Protein AF-A0A6P4FLA0-F1 (afdb_monomer_lite)

Foldseek 3Di:
DPPDDDDDDVVVVCVVPNDVVSVVVVVVLLDCPPHDDDPDPVRVQVSVVSNVVVVCVVQLALVNVLVVLLVVVVVCVVVVNQEEEEEDCLDFGAHPVGDTDDSVSSVVSNVVSFVVSCVVPVSRPTYAYAHEHAQADAQVVLLVSLVSVVVCCVVPVPRHQAYEHDDDLVPGDAPVRHLVSVVPRDPSHDYDYDAQPDPDDPDSGNCSVVVND

Radius of gyration: 19.44 Å; chains: 1; bounding box: 44×46×51 Å

Secondary structure (DSSP, 8-state):
--TT-----HHHHHHHH-HHHHHHHHHTTS--TTTPPPSSHHHHHHHHHHHHHHHHHHH-BHHHHHHHHHHHHHHHHHTT--EEEEEE-----B-TT-PBPPHHHHHHHHHHHHHHHHHH-TT--EEEEEE--BSS--HHHHHHHHHHHHHHHHH-TTTEEEE--BS-TTTS--GGGGHHHHTTS-TTSEE------SS-SSSTTTTHHHHT-

Structure (mmCIF, N/CA/C/O backbone):
data_AF-A0A6P4FLA0-F1
#
_entry.id   AF-A0A6P4FLA0-F1
#
loop_
_atom_site.group_PDB
_atom_site.id
_atom_site.type_symbol
_atom_site.label_atom_id
_atom_site.label_alt_id
_atom_site.label_comp_id
_atom_site.label_asym_id
_atom_site.label_entity_id
_atom_site.label_seq_id
_atom_site.pdbx_PDB_ins_code
_atom_site.Cartn_x
_atom_site.Cartn_y
_atom_site.Cartn_z
_atom_site.occupancy
_atom_site.B_iso_or_equiv
_atom_site.auth_seq_id
_atom_site.auth_comp_id
_atom_site.auth_asym_id
_atom_site.auth_atom_id
_atom_site.pdbx_PDB_model_num
ATOM 1 N N . ALA A 1 1 ? 6.089 14.820 12.876 1.00 48.12 1 ALA A N 1
ATOM 2 C CA . ALA A 1 1 ? 5.103 15.808 13.364 1.00 48.12 1 ALA A CA 1
ATOM 3 C C . ALA A 1 1 ? 5.516 17.216 12.935 1.00 48.12 1 ALA A C 1
ATOM 5 O O . ALA A 1 1 ? 6.679 17.573 13.101 1.00 48.12 1 ALA A O 1
ATOM 6 N N . LEU A 1 2 ? 4.600 17.990 12.345 1.00 49.03 2 LEU A N 1
ATOM 7 C CA . LEU A 1 2 ? 4.821 19.412 12.058 1.00 49.03 2 LEU A CA 1
ATOM 8 C C . LEU A 1 2 ? 4.973 20.167 13.390 1.00 49.03 2 LEU A C 1
ATOM 10 O O . LEU A 1 2 ? 4.246 19.883 14.337 1.00 49.03 2 LEU A O 1
ATOM 14 N N . LYS A 1 3 ? 5.947 21.081 13.482 1.00 55.06 3 LYS A N 1
ATOM 15 C CA . LYS A 1 3 ? 6.364 21.725 14.744 1.00 55.06 3 LYS A CA 1
ATOM 16 C C . LYS A 1 3 ? 5.322 22.666 15.371 1.00 55.06 3 LYS A C 1
ATOM 18 O O . LYS A 1 3 ? 5.475 22.983 16.543 1.00 55.06 3 LYS A O 1
ATOM 23 N N . ASP A 1 4 ? 4.273 23.038 14.635 1.00 63.75 4 ASP A N 1
ATOM 24 C CA . ASP A 1 4 ? 3.289 24.056 15.031 1.00 63.75 4 ASP A CA 1
ATOM 25 C C . ASP A 1 4 ? 1.840 23.587 14.780 1.00 63.75 4 ASP A C 1
ATOM 27 O O . ASP A 1 4 ? 1.070 24.241 14.076 1.00 63.75 4 ASP A O 1
ATOM 31 N N . CYS A 1 5 ? 1.459 22.411 15.285 1.00 74.06 5 CYS A N 1
ATOM 32 C CA . CYS A 1 5 ? 0.085 21.908 15.171 1.00 74.06 5 CYS A CA 1
ATOM 33 C C . CYS A 1 5 ? -0.450 21.424 16.522 1.00 74.06 5 CYS A C 1
ATOM 35 O O . CYS A 1 5 ? 0.192 20.615 17.190 1.00 74.06 5 CYS A O 1
ATOM 37 N N . ASP A 1 6 ? -1.654 21.879 16.876 1.00 87.38 6 ASP A N 1
ATOM 38 C CA . ASP A 1 6 ? -2.398 21.411 18.045 1.00 87.38 6 ASP A CA 1
ATOM 39 C C . ASP A 1 6 ? -3.272 20.207 17.661 1.00 87.38 6 ASP A C 1
ATOM 41 O O . ASP A 1 6 ? -4.179 20.317 16.832 1.00 87.38 6 ASP A O 1
ATOM 45 N N . TRP A 1 7 ? -3.018 19.049 18.275 1.00 89.94 7 TRP A N 1
ATOM 46 C CA . TRP A 1 7 ? -3.874 17.868 18.132 1.00 89.94 7 TRP A CA 1
ATOM 47 C C . TRP A 1 7 ? -5.123 18.005 19.007 1.00 89.94 7 TRP A C 1
ATOM 49 O O . TRP A 1 7 ? -5.038 18.379 20.174 1.00 89.94 7 TRP A O 1
ATOM 59 N N . SER A 1 8 ? -6.293 17.682 18.453 1.00 93.69 8 SER A N 1
ATOM 60 C CA . SER A 1 8 ? -7.575 17.664 19.171 1.00 93.69 8 SER A CA 1
ATOM 61 C C . SER A 1 8 ? -8.219 16.288 19.058 1.00 93.69 8 SER A C 1
ATOM 63 O O . SER A 1 8 ? -8.169 15.670 17.994 1.00 93.69 8 SER A O 1
ATOM 65 N N . LEU A 1 9 ? -8.864 15.818 20.128 1.00 95.69 9 LEU A N 1
ATOM 66 C CA . LEU A 1 9 ? -9.618 14.568 20.079 1.00 95.69 9 LEU A CA 1
ATOM 67 C C . LEU A 1 9 ? -10.813 14.716 19.134 1.00 95.69 9 LEU A C 1
ATOM 69 O O . LEU A 1 9 ? -11.561 15.694 19.207 1.00 95.69 9 LEU A O 1
ATOM 73 N N . LEU A 1 10 ? -11.054 13.707 18.292 1.00 95.62 10 LEU A N 1
ATOM 74 C CA . LEU A 1 10 ? -12.203 13.711 17.380 1.00 95.62 10 LEU A CA 1
ATOM 75 C C . LEU A 1 10 ? -13.540 13.820 18.139 1.00 95.62 10 LEU A C 1
ATOM 77 O O . LEU A 1 10 ? -14.489 14.409 17.628 1.00 95.62 10 LEU A O 1
ATOM 81 N N . ALA A 1 11 ? -13.605 13.325 19.380 1.00 97.62 11 ALA A N 1
ATOM 82 C CA . ALA A 1 11 ? -14.761 13.482 20.265 1.00 97.62 11 ALA A CA 1
ATOM 83 C C . ALA A 1 11 ? -15.054 14.953 20.624 1.00 97.62 11 ALA A C 1
ATOM 85 O O . ALA A 1 11 ? -16.219 15.355 20.657 1.00 97.62 11 ALA A O 1
ATOM 86 N N . ASP A 1 12 ? -14.021 15.775 20.825 1.00 97.75 12 ASP A N 1
ATOM 87 C CA . ASP A 1 12 ? -14.174 17.207 21.109 1.00 97.75 12 ASP A CA 1
ATOM 88 C C . ASP A 1 12 ? -14.618 17.959 19.852 1.00 97.75 12 ASP A C 1
ATOM 90 O O . ASP A 1 12 ? -15.510 18.810 19.898 1.00 97.75 12 ASP A O 1
ATOM 94 N N . VAL A 1 13 ? -14.047 17.593 18.700 1.00 96.69 13 VAL A N 1
ATOM 95 C CA . VAL A 1 13 ? -14.446 18.120 17.387 1.00 96.69 13 VAL A CA 1
ATOM 96 C C . VAL A 1 13 ? -15.920 17.802 17.115 1.00 96.69 13 VAL A C 1
ATOM 98 O O . VAL A 1 13 ? -16.691 18.702 16.779 1.00 96.69 13 VAL A O 1
ATOM 101 N N . ARG A 1 14 ? -16.343 16.554 17.338 1.00 98.00 14 ARG A N 1
ATOM 102 C CA . ARG A 1 14 ? -17.741 16.115 17.220 1.00 98.00 14 ARG A CA 1
ATOM 103 C C . ARG A 1 14 ? -18.666 16.830 18.203 1.00 98.00 14 ARG A C 1
ATOM 105 O O . ARG A 1 14 ? -19.729 17.291 17.800 1.00 98.00 14 ARG A O 1
ATOM 112 N N . SER A 1 15 ? -18.245 17.016 19.454 1.00 98.06 15 SER A N 1
ATOM 113 C CA . SER A 1 15 ? -19.016 17.769 20.456 1.00 98.06 15 SER A CA 1
ATOM 114 C C . SER A 1 15 ? -19.209 19.237 20.062 1.00 98.06 15 SER A C 1
ATOM 116 O O . SER A 1 15 ? -20.257 19.822 20.331 1.00 98.06 15 SER A O 1
ATOM 118 N N . LYS A 1 16 ? -18.212 19.837 19.403 1.00 97.31 16 LYS A N 1
ATOM 119 C CA . LYS A 1 16 ? -18.239 21.239 18.974 1.00 97.31 16 LYS A CA 1
ATOM 120 C C . LYS A 1 16 ? -19.042 21.468 17.693 1.00 97.31 16 LYS A C 1
ATOM 122 O O . LYS A 1 16 ? -19.749 22.471 17.600 1.00 97.31 16 LYS A O 1
ATOM 127 N N . TYR A 1 17 ? -18.904 20.593 16.698 1.00 97.12 17 TYR A N 1
ATOM 128 C CA . TYR A 1 17 ? -19.454 20.815 15.353 1.00 97.12 17 TYR A CA 1
ATOM 129 C C . TYR A 1 17 ? -20.650 19.913 15.002 1.00 97.12 17 TYR A C 1
ATOM 131 O O . TYR A 1 17 ? -21.373 20.230 1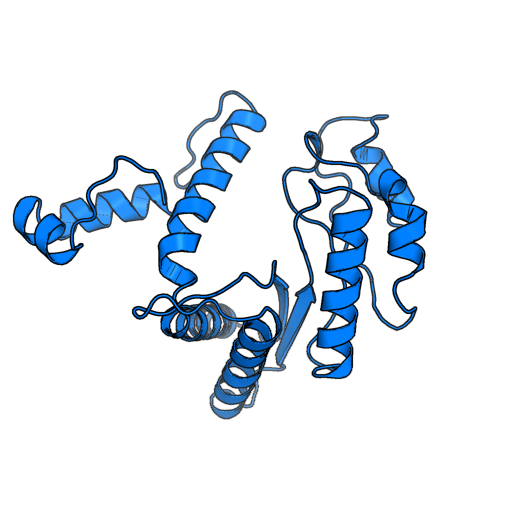4.057 1.00 97.12 17 TYR A O 1
ATOM 139 N N . GLY A 1 18 ? -20.912 18.865 15.788 1.00 98.00 18 GLY A N 1
ATOM 140 C CA . GLY A 1 18 ? -21.958 17.863 15.562 1.00 98.00 18 GLY A CA 1
ATOM 141 C C . GLY A 1 18 ? -21.470 16.671 14.731 1.00 98.00 18 GLY A C 1
ATOM 142 O O . GLY A 1 18 ? -20.702 16.854 13.789 1.00 98.00 18 GLY A O 1
ATOM 143 N N . ASN A 1 19 ? -21.931 15.460 15.070 1.00 97.81 19 ASN A N 1
ATOM 144 C CA . ASN A 1 19 ? -21.488 14.205 14.444 1.00 97.81 19 ASN A CA 1
ATOM 145 C C . ASN A 1 19 ? -21.678 14.212 12.922 1.00 97.81 19 ASN A C 1
ATOM 147 O O . ASN A 1 19 ? -20.691 14.114 12.204 1.00 97.81 19 ASN A O 1
ATOM 151 N N . ASP A 1 20 ? -22.907 14.435 12.447 1.00 97.81 20 ASP A N 1
ATOM 152 C CA . ASP A 1 20 ? -23.249 14.343 11.020 1.00 97.81 20 ASP A CA 1
ATOM 153 C C . ASP A 1 20 ? -22.380 15.257 10.146 1.00 97.81 20 ASP A C 1
ATOM 155 O O . ASP A 1 20 ? -21.905 14.851 9.092 1.00 97.81 20 ASP A O 1
ATOM 159 N N . LYS A 1 21 ? -22.102 16.482 10.616 1.00 97.06 21 LYS A N 1
ATOM 160 C CA . LYS A 1 21 ? -21.260 17.441 9.885 1.00 97.06 21 LYS A CA 1
ATOM 161 C C . LYS A 1 21 ? -19.799 17.017 9.836 1.00 97.06 21 LYS A C 1
ATOM 163 O O . LYS A 1 21 ? -19.121 17.273 8.846 1.00 97.06 21 LYS A O 1
ATOM 168 N N . VAL A 1 22 ? -19.292 16.443 10.926 1.00 96.94 22 VAL A N 1
ATOM 169 C CA . VAL A 1 22 ? -17.916 15.937 10.976 1.00 96.94 22 VAL A CA 1
ATOM 170 C C . VAL A 1 22 ? -17.781 14.715 10.073 1.00 96.94 22 VAL A C 1
ATOM 172 O O . VAL A 1 22 ? -16.813 14.631 9.323 1.00 96.94 22 VAL A O 1
ATOM 175 N N . ASP A 1 23 ? -18.755 13.811 10.103 1.00 95.75 23 ASP A N 1
ATOM 176 C CA . ASP A 1 23 ? -18.736 12.590 9.301 1.00 95.75 23 ASP A CA 1
ATOM 177 C C . ASP A 1 23 ? -18.862 12.909 7.801 1.00 95.75 23 ASP A C 1
ATOM 179 O O . ASP A 1 23 ? -18.065 12.406 7.012 1.00 95.75 23 ASP A O 1
ATOM 183 N N . GLU A 1 24 ? -19.757 13.824 7.406 1.00 94.56 24 GLU A N 1
ATOM 184 C CA . GLU A 1 24 ? -19.855 14.334 6.027 1.00 94.56 24 GLU A CA 1
ATOM 185 C C . GLU A 1 24 ? -18.534 14.982 5.576 1.00 94.56 24 GLU A C 1
ATOM 187 O O . GLU A 1 24 ? -17.999 14.653 4.515 1.00 94.56 24 GLU A O 1
ATOM 192 N N . TYR A 1 25 ? -17.942 15.835 6.421 1.00 93.12 25 TYR A N 1
ATOM 193 C CA . TYR A 1 25 ? -16.669 16.499 6.126 1.00 93.12 25 TYR A CA 1
ATOM 194 C C . TYR A 1 25 ? -15.521 15.508 5.880 1.00 93.12 25 TYR A C 1
ATOM 196 O O . TYR A 1 25 ? -14.689 15.738 4.993 1.00 93.12 25 TYR A O 1
ATOM 204 N N . LEU A 1 26 ? -15.445 14.436 6.677 1.00 93.31 26 LEU A N 1
ATOM 205 C CA . LEU A 1 26 ? -14.431 13.393 6.531 1.00 93.31 26 LEU A CA 1
ATOM 206 C C . LEU A 1 26 ? -14.705 12.518 5.305 1.00 93.31 26 LEU A C 1
ATOM 208 O O . LEU A 1 26 ? -13.786 12.293 4.521 1.00 93.31 26 LEU A O 1
ATOM 212 N N . ALA A 1 27 ? -15.952 12.090 5.093 1.00 92.25 27 ALA A N 1
ATOM 213 C CA . ALA A 1 27 ? -16.335 11.242 3.966 1.00 92.25 27 ALA A CA 1
ATOM 214 C C . ALA A 1 27 ? -15.952 11.871 2.615 1.00 92.25 27 ALA A C 1
ATOM 216 O O . ALA A 1 27 ? -15.322 11.217 1.788 1.00 92.25 27 ALA A O 1
ATOM 217 N N . GLU A 1 28 ? -16.212 13.169 2.423 1.00 90.69 28 GLU A N 1
ATOM 218 C CA . GLU A 1 28 ? -15.832 13.913 1.206 1.00 90.69 28 GLU A CA 1
ATOM 219 C C . GLU A 1 28 ? -14.315 13.985 0.941 1.00 90.69 28 GLU A C 1
ATOM 221 O O . GLU A 1 28 ? -13.881 14.329 -0.165 1.00 90.69 28 GLU A O 1
ATOM 226 N N . ARG A 1 29 ? -13.491 13.741 1.966 1.00 91.81 29 ARG A N 1
ATOM 227 C CA . ARG A 1 29 ? -12.019 13.808 1.907 1.00 91.81 29 ARG A CA 1
ATOM 228 C C . ARG A 1 29 ? -11.361 12.441 1.841 1.00 91.81 29 ARG A C 1
ATOM 230 O O . ARG A 1 29 ? -10.153 12.378 1.651 1.00 91.81 29 ARG A O 1
ATOM 237 N N . LEU A 1 30 ? -12.145 11.375 1.957 1.00 92.62 30 LEU A N 1
ATOM 238 C CA . LEU A 1 30 ? -11.690 9.995 1.825 1.00 92.62 30 LEU A CA 1
ATOM 239 C C . LEU A 1 30 ? -11.953 9.428 0.421 1.00 92.62 30 LEU A C 1
ATOM 241 O O . LEU A 1 30 ? -11.681 8.261 0.164 1.00 92.62 30 LEU A O 1
ATOM 245 N N . THR A 1 31 ? -12.479 10.240 -0.503 1.00 92.25 31 THR A N 1
ATOM 246 C CA . THR A 1 31 ? -12.818 9.806 -1.863 1.00 92.25 31 THR A CA 1
ATOM 247 C C . THR A 1 31 ? -12.637 10.913 -2.905 1.00 92.25 31 THR A C 1
ATOM 249 O O . THR A 1 31 ? -12.636 12.108 -2.601 1.00 92.25 31 THR A O 1
ATOM 252 N N . LEU A 1 32 ? -12.503 10.506 -4.170 1.00 90.69 32 LEU A N 1
ATOM 253 C CA . LEU A 1 32 ? -12.576 11.391 -5.339 1.00 90.69 32 LEU A CA 1
ATOM 254 C C . LEU A 1 32 ? -14.019 11.547 -5.876 1.00 90.69 32 LEU A C 1
ATOM 256 O O . LEU A 1 32 ? -14.251 12.344 -6.791 1.00 90.69 32 LEU A O 1
ATOM 260 N N . TYR A 1 33 ? -14.984 10.791 -5.338 1.00 83.31 33 TYR A N 1
ATOM 261 C CA . TYR A 1 33 ? -16.391 10.763 -5.762 1.00 83.31 33 TYR A CA 1
ATOM 262 C C . TYR A 1 33 ? -17.232 11.938 -5.192 1.00 83.31 33 TYR A C 1
ATOM 264 O O . TYR A 1 33 ? -16.912 12.421 -4.107 1.00 83.31 33 TYR A O 1
ATOM 272 N N . PRO A 1 34 ? -18.330 12.387 -5.852 1.00 65.00 34 PRO A N 1
ATOM 273 C CA . PRO A 1 34 ? -18.714 12.135 -7.242 1.00 65.00 34 PRO A CA 1
ATOM 274 C C . PRO A 1 34 ? -17.943 13.063 -8.183 1.00 65.00 34 PRO A C 1
ATOM 276 O O . PRO A 1 34 ? -18.406 14.141 -8.543 1.00 65.00 34 PRO A O 1
ATOM 279 N N . THR A 1 35 ? -16.756 12.626 -8.609 1.00 65.94 35 THR A N 1
ATOM 280 C CA . THR A 1 35 ? -15.923 13.238 -9.657 1.00 65.94 35 THR A CA 1
ATOM 281 C C . THR A 1 35 ? -15.685 14.739 -9.497 1.00 65.94 35 THR A C 1
ATOM 283 O O . THR A 1 35 ? -16.339 15.579 -10.119 1.00 65.94 35 THR A O 1
ATOM 286 N N . LYS A 1 36 ? -14.644 15.087 -8.735 1.00 75.56 36 LYS A N 1
ATOM 287 C CA . LYS A 1 36 ? -13.994 16.394 -8.891 1.00 75.56 36 LYS A CA 1
ATOM 288 C C . LYS A 1 36 ? -13.402 16.477 -10.301 1.00 75.56 36 LYS A C 1
ATOM 290 O O . LYS A 1 36 ? -12.663 15.592 -10.723 1.00 75.56 36 LYS A O 1
ATOM 295 N N . LYS A 1 37 ? -13.734 17.534 -11.044 1.00 86.00 37 LYS A N 1
ATOM 296 C CA . LYS A 1 37 ? -13.055 17.828 -12.309 1.00 86.00 37 LYS A CA 1
ATOM 297 C C . LYS A 1 37 ? -11.691 18.428 -11.987 1.00 86.00 37 LYS A C 1
ATOM 299 O O . LYS A 1 37 ? -11.625 19.468 -11.335 1.00 86.00 37 LYS A O 1
ATOM 304 N N . PHE A 1 38 ? -10.636 17.786 -12.465 1.00 90.62 38 PHE A N 1
ATOM 305 C CA . PHE A 1 38 ? -9.270 18.284 -12.351 1.00 90.62 38 PHE A CA 1
ATOM 306 C C . PHE A 1 38 ? -8.858 19.022 -13.625 1.00 90.62 38 PHE A C 1
ATOM 308 O O . PHE A 1 38 ? -9.411 18.779 -14.700 1.00 90.62 38 PHE A O 1
ATOM 315 N N . GLU A 1 39 ? -7.934 19.970 -13.481 1.00 92.81 39 GLU A N 1
ATOM 316 C CA . GLU A 1 39 ? -7.362 20.711 -14.609 1.00 92.81 39 GLU A CA 1
ATOM 317 C C . GLU A 1 39 ? -6.501 19.797 -15.486 1.00 92.81 39 GLU A C 1
ATOM 319 O O . GLU A 1 39 ? -6.641 19.803 -16.708 1.00 92.81 39 GLU A O 1
ATOM 324 N N . ASP A 1 40 ? -5.675 18.969 -14.848 1.00 91.00 40 ASP A N 1
ATOM 325 C CA . ASP A 1 40 ? -4.796 17.993 -15.477 1.00 91.00 40 ASP A CA 1
ATOM 326 C C . ASP A 1 40 ? -4.591 16.755 -14.576 1.00 91.00 40 ASP A C 1
ATOM 328 O O . ASP A 1 40 ? -5.143 16.650 -13.471 1.00 91.00 40 ASP A O 1
ATOM 332 N N . ASN A 1 41 ? -3.788 15.802 -15.058 1.00 90.62 41 ASN A N 1
ATOM 333 C CA . ASN A 1 41 ? -3.449 14.581 -14.325 1.00 90.62 41 ASN A CA 1
ATOM 334 C C . ASN A 1 41 ? -2.685 14.872 -13.024 1.00 90.62 41 ASN A C 1
ATOM 336 O O . ASN A 1 41 ? -2.877 14.164 -12.039 1.00 90.62 41 ASN A O 1
ATOM 340 N N . ASN A 1 42 ? -1.855 15.918 -12.984 1.00 91.94 42 ASN A N 1
ATOM 341 C CA . ASN A 1 42 ? -1.067 16.264 -11.801 1.00 91.94 42 ASN A CA 1
ATOM 342 C C . ASN A 1 42 ? -1.953 16.783 -10.665 1.00 91.94 42 ASN A C 1
ATOM 344 O O . ASN A 1 42 ? -1.753 16.416 -9.508 1.00 91.94 42 ASN A O 1
ATOM 348 N N . ALA A 1 43 ? -2.970 17.586 -10.977 1.00 92.62 43 ALA A N 1
ATOM 349 C CA . ALA A 1 43 ? -3.965 18.034 -10.008 1.00 92.62 43 ALA A CA 1
ATOM 350 C C . ALA A 1 43 ? -4.794 16.860 -9.453 1.00 92.62 43 ALA A C 1
ATOM 352 O O . ALA A 1 43 ? -5.088 16.821 -8.250 1.00 92.62 43 ALA A O 1
ATOM 353 N N . ALA A 1 44 ? -5.131 15.886 -10.308 1.00 92.38 44 ALA A N 1
ATOM 354 C CA . ALA A 1 44 ? -5.805 14.657 -9.894 1.00 92.38 44 ALA A CA 1
ATOM 355 C C . ALA A 1 44 ? -4.923 13.825 -8.948 1.00 92.38 44 ALA A C 1
ATOM 357 O O . ALA A 1 44 ? -5.353 13.513 -7.837 1.00 92.38 44 ALA A O 1
ATOM 358 N N . TRP A 1 45 ? -3.673 13.552 -9.336 1.00 93.38 45 TRP A N 1
ATOM 359 C CA . TRP A 1 45 ? -2.692 12.829 -8.519 1.00 93.38 45 TRP A CA 1
ATOM 360 C C . TRP A 1 45 ? -2.406 13.530 -7.194 1.00 93.38 45 TRP A C 1
ATOM 362 O O . TRP A 1 45 ? -2.398 12.887 -6.149 1.00 93.38 45 TRP A O 1
ATOM 372 N N . SER A 1 46 ? -2.239 14.854 -7.199 1.00 93.00 46 SER A N 1
ATOM 373 C CA . SER A 1 46 ? -2.035 15.624 -5.972 1.00 93.00 46 SER A CA 1
ATOM 374 C C . SER A 1 46 ? -3.199 15.433 -4.999 1.00 93.00 46 SER A C 1
ATOM 376 O O . SER A 1 46 ? -2.972 15.122 -3.830 1.00 93.00 46 SER A O 1
ATOM 378 N N . THR A 1 47 ? -4.441 15.527 -5.484 1.00 93.06 47 THR A N 1
ATOM 379 C CA . THR A 1 47 ? -5.634 15.295 -4.657 1.00 93.06 47 THR A CA 1
ATOM 380 C C . THR A 1 47 ? -5.706 13.848 -4.171 1.00 93.06 47 THR A C 1
ATOM 382 O O . THR A 1 47 ? -5.970 13.617 -2.993 1.00 93.06 47 THR A O 1
ATOM 385 N N . PHE A 1 48 ? -5.418 12.878 -5.037 1.00 93.50 48 PHE A N 1
ATOM 386 C CA . PHE A 1 48 ? -5.381 11.457 -4.692 1.00 93.50 48 PHE A CA 1
ATOM 387 C C . PHE A 1 48 ? -4.377 11.164 -3.568 1.00 93.50 48 PHE A C 1
ATOM 389 O O . PHE A 1 48 ? -4.728 10.526 -2.579 1.00 93.50 48 PHE A O 1
ATOM 396 N N . MET A 1 49 ? -3.172 11.734 -3.636 1.00 93.56 49 MET A N 1
ATOM 397 C CA . MET A 1 49 ? -2.162 11.578 -2.586 1.00 93.56 49 MET A CA 1
ATOM 398 C C . MET A 1 49 ? -2.572 12.223 -1.255 1.00 93.56 49 MET A C 1
ATOM 400 O O . MET A 1 49 ? -2.186 11.722 -0.200 1.00 93.56 49 MET A O 1
ATOM 404 N N . THR A 1 50 ? -3.386 13.289 -1.261 1.00 93.06 50 THR A N 1
ATOM 405 C CA . THR A 1 50 ? -3.917 13.842 0.002 1.00 93.06 50 THR A CA 1
ATOM 406 C C . THR A 1 50 ? -4.869 12.886 0.720 1.00 93.06 50 THR A C 1
ATOM 408 O O . THR A 1 50 ? -4.913 12.899 1.949 1.00 93.06 50 THR A O 1
ATOM 411 N N . ILE A 1 51 ? -5.590 12.037 -0.025 1.00 94.75 51 ILE A N 1
ATOM 412 C CA . ILE A 1 51 ? -6.473 11.015 0.549 1.00 94.75 51 ILE A CA 1
ATOM 413 C C . ILE A 1 51 ? -5.631 9.971 1.283 1.00 94.75 51 ILE A C 1
ATOM 415 O O . ILE A 1 51 ? -5.907 9.693 2.447 1.00 94.75 51 ILE A O 1
ATOM 419 N N . PHE A 1 52 ? -4.564 9.459 0.656 1.00 93.19 52 PHE A N 1
ATOM 420 C CA . PHE A 1 52 ? -3.643 8.532 1.325 1.00 93.19 52 PHE A CA 1
ATOM 421 C C . PHE A 1 52 ? -3.000 9.153 2.558 1.00 93.19 52 PHE A C 1
ATOM 423 O O . PHE A 1 52 ? -3.025 8.537 3.609 1.00 93.19 52 PHE A O 1
ATOM 430 N N . GLY A 1 53 ? -2.541 10.407 2.492 1.00 93.06 53 GLY A N 1
ATOM 431 C CA . GLY A 1 53 ? -1.983 11.075 3.672 1.00 93.06 53 GLY A CA 1
ATOM 432 C C . GLY A 1 53 ? -2.965 11.175 4.852 1.00 93.06 53 GLY A C 1
ATOM 433 O O . GLY A 1 53 ? -2.543 11.119 6.007 1.00 93.06 53 GLY A O 1
ATOM 434 N N . LEU A 1 54 ? -4.271 11.301 4.585 1.00 92.56 54 LEU A N 1
ATOM 435 C CA . LEU A 1 54 ? -5.307 11.228 5.619 1.00 92.56 54 LEU A CA 1
ATOM 436 C C . LEU A 1 54 ? -5.514 9.790 6.116 1.00 92.56 54 LEU A C 1
ATOM 438 O O . LEU A 1 54 ? -5.601 9.578 7.325 1.00 92.56 54 LEU A O 1
ATOM 442 N N . LEU A 1 55 ? -5.593 8.822 5.199 1.00 93.62 55 LEU A N 1
ATOM 443 C CA . LEU A 1 55 ? -5.760 7.404 5.522 1.00 93.62 55 LEU A CA 1
ATOM 444 C C . LEU A 1 55 ? -4.603 6.882 6.369 1.00 93.62 55 LEU A C 1
ATOM 446 O O . LEU A 1 55 ? -4.862 6.232 7.374 1.00 93.62 55 LEU A O 1
ATOM 450 N N . ASP A 1 56 ? -3.359 7.216 6.033 1.00 92.75 56 ASP A N 1
ATOM 451 C CA . ASP A 1 56 ? -2.152 6.796 6.747 1.00 92.75 56 ASP A CA 1
ATOM 452 C C . ASP A 1 56 ? -2.269 7.083 8.253 1.00 92.75 56 ASP A C 1
ATOM 454 O O . ASP A 1 56 ? -2.059 6.201 9.083 1.00 92.75 56 ASP A O 1
ATOM 458 N N . GLY A 1 57 ? -2.713 8.292 8.617 1.00 88.50 57 GLY A N 1
ATOM 459 C CA . GLY A 1 57 ? -2.913 8.693 10.014 1.00 88.50 57 GLY A CA 1
ATOM 460 C C . GLY A 1 57 ? -4.090 8.016 10.730 1.00 88.50 57 GLY A C 1
ATOM 461 O O . GLY A 1 57 ? -4.215 8.155 11.945 1.00 88.50 57 GLY A O 1
ATOM 462 N N . LEU A 1 58 ? -4.962 7.316 10.002 1.00 91.88 58 LEU A N 1
ATOM 463 C CA . LEU A 1 58 ? -6.091 6.561 10.549 1.00 91.88 58 LEU A CA 1
ATOM 464 C C . LEU A 1 58 ? -5.781 5.064 10.625 1.00 91.88 58 LEU A C 1
ATOM 466 O O . LEU A 1 58 ? -6.017 4.445 11.661 1.00 91.88 58 LEU A O 1
ATOM 470 N N . VAL A 1 59 ? -5.264 4.483 9.538 1.00 95.75 59 VAL A N 1
ATOM 471 C CA . VAL A 1 59 ? -5.131 3.029 9.399 1.00 95.75 59 VAL A CA 1
ATOM 472 C C . VAL A 1 59 ? -3.785 2.492 9.874 1.00 95.75 59 VAL A C 1
ATOM 474 O O . VAL A 1 59 ? -3.726 1.337 10.281 1.00 95.75 59 VAL A O 1
ATOM 477 N N . MET A 1 60 ? -2.713 3.297 9.899 1.00 96.12 60 MET A N 1
ATOM 478 C CA . MET A 1 60 ? -1.385 2.815 10.321 1.00 96.12 60 MET A CA 1
ATOM 479 C C . MET A 1 60 ? -1.238 2.642 11.843 1.00 96.12 60 MET A C 1
ATOM 481 O O . MET A 1 60 ? -0.182 2.223 12.320 1.00 96.12 60 MET A O 1
ATOM 485 N N . TYR A 1 61 ? -2.291 2.909 12.619 1.00 95.25 61 TYR A N 1
ATOM 486 C CA . TYR A 1 61 ? -2.381 2.441 13.999 1.00 95.25 61 TYR A CA 1
ATOM 487 C C . TYR A 1 61 ? -2.542 0.914 14.000 1.00 95.25 61 TYR A C 1
ATOM 489 O O . TYR A 1 61 ? -3.523 0.392 13.472 1.00 95.25 61 TYR A O 1
ATOM 497 N N . ALA A 1 62 ? -1.586 0.188 14.586 1.00 93.44 62 ALA A N 1
ATOM 498 C CA . ALA A 1 62 ? -1.438 -1.255 14.372 1.00 93.44 62 ALA A CA 1
ATOM 499 C C . ALA A 1 62 ? -2.714 -2.098 14.621 1.00 93.44 62 ALA A C 1
ATOM 501 O O . ALA A 1 62 ? -2.986 -2.990 13.816 1.00 93.44 62 ALA A O 1
ATOM 502 N N . PRO A 1 63 ? -3.541 -1.827 15.653 1.00 91.06 63 PRO A N 1
ATOM 503 C CA . PRO A 1 63 ? -4.822 -2.515 15.825 1.00 91.06 63 PRO A CA 1
ATOM 504 C C . PRO A 1 63 ? -5.826 -2.253 14.696 1.00 91.06 63 PRO A C 1
ATOM 506 O O . PRO A 1 63 ? -6.502 -3.181 14.269 1.00 91.06 63 PRO A O 1
ATOM 509 N N . VAL A 1 64 ? -5.884 -1.027 14.165 1.00 97.06 64 VAL A N 1
ATOM 510 C CA . VAL A 1 64 ? -6.776 -0.685 13.043 1.00 97.06 64 VAL A CA 1
ATOM 511 C C . VAL A 1 64 ? -6.281 -1.304 11.739 1.00 97.06 64 VAL A C 1
ATOM 513 O O . VAL A 1 64 ? -7.100 -1.663 10.904 1.00 97.06 64 VAL A O 1
ATOM 516 N N . TRP A 1 65 ? -4.973 -1.494 11.560 1.00 97.50 65 TRP A N 1
ATOM 517 C CA . TRP A 1 65 ? -4.439 -2.127 10.349 1.00 97.50 65 TRP A CA 1
ATOM 518 C C . TRP A 1 65 ? -4.965 -3.555 10.144 1.00 97.50 65 TRP A C 1
ATOM 520 O O . TRP A 1 65 ? -5.308 -3.943 9.026 1.00 97.50 65 TRP A O 1
ATOM 530 N N . ALA A 1 66 ? -5.065 -4.333 11.229 1.00 96.06 66 ALA A N 1
ATOM 531 C CA . ALA A 1 66 ? -5.637 -5.676 11.190 1.00 96.06 66 ALA A CA 1
ATOM 532 C C . ALA A 1 66 ? -7.125 -5.646 10.811 1.00 96.06 66 ALA A C 1
ATOM 534 O O . ALA A 1 66 ? -7.536 -6.389 9.920 1.00 96.06 66 ALA A O 1
ATOM 535 N N . ASP A 1 67 ? -7.899 -4.761 11.446 1.00 97.94 67 ASP A N 1
ATOM 536 C CA . ASP A 1 67 ? -9.329 -4.589 11.172 1.00 97.94 67 ASP A CA 1
ATOM 537 C C . ASP A 1 67 ? -9.572 -4.105 9.736 1.00 97.94 67 ASP A C 1
ATOM 539 O O . ASP A 1 67 ? -10.484 -4.585 9.067 1.00 97.94 67 ASP A O 1
ATOM 543 N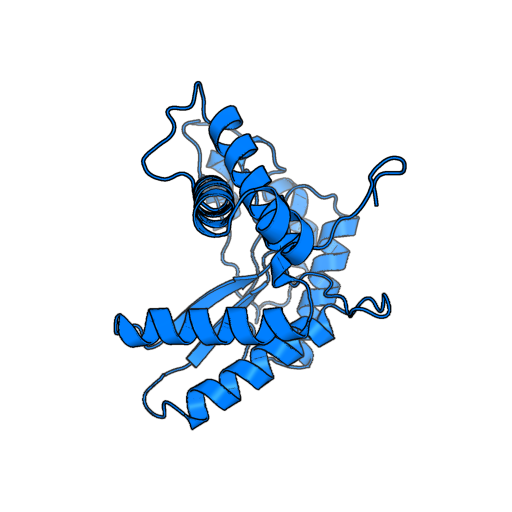 N . TYR A 1 68 ? -8.725 -3.201 9.238 1.00 98.00 68 TYR A N 1
ATOM 544 C CA . TYR A 1 68 ? -8.783 -2.671 7.877 1.00 98.00 68 TYR A CA 1
ATOM 545 C C . TYR A 1 68 ? -8.594 -3.780 6.842 1.00 98.00 68 TYR A C 1
ATOM 547 O O . TYR A 1 68 ? -9.396 -3.910 5.920 1.00 98.00 68 TYR A O 1
ATOM 555 N N . TYR A 1 69 ? -7.568 -4.617 7.016 1.00 98.00 69 TYR A N 1
ATOM 556 C CA . TYR A 1 69 ? -7.337 -5.734 6.107 1.00 98.00 69 TYR A CA 1
ATOM 557 C C . TYR A 1 69 ? -8.434 -6.801 6.205 1.00 98.00 69 TYR A C 1
ATOM 559 O O . TYR A 1 69 ? -8.886 -7.290 5.173 1.00 98.00 69 TYR A O 1
ATOM 567 N N . TYR A 1 70 ? -8.903 -7.136 7.414 1.00 98.44 70 TYR A N 1
ATOM 568 C CA . TYR A 1 70 ? -10.016 -8.077 7.583 1.00 98.44 70 TYR A CA 1
ATOM 569 C C . TYR A 1 70 ? -11.291 -7.567 6.896 1.00 98.44 70 TYR A C 1
ATOM 571 O O . TYR A 1 70 ? -11.913 -8.315 6.149 1.00 98.44 70 TYR A O 1
ATOM 579 N N . SER A 1 71 ? -11.640 -6.292 7.096 1.00 98.44 71 SER A N 1
ATOM 580 C CA . SER A 1 71 ? -12.817 -5.671 6.473 1.00 98.44 71 SER A CA 1
ATOM 581 C C . SER A 1 71 ? -12.694 -5.652 4.950 1.00 98.44 71 SER A C 1
ATOM 583 O O . SER A 1 71 ? -13.653 -5.965 4.261 1.00 98.44 71 SER A O 1
ATOM 585 N N . ALA A 1 72 ? -11.502 -5.377 4.406 1.00 98.19 72 ALA A N 1
ATOM 586 C CA . ALA A 1 72 ? -11.282 -5.459 2.964 1.00 98.19 72 ALA A CA 1
ATOM 587 C C . ALA A 1 72 ? -11.529 -6.881 2.423 1.00 98.19 72 ALA A C 1
ATOM 589 O O . ALA A 1 72 ? -12.176 -7.038 1.391 1.00 98.19 72 ALA A O 1
ATOM 590 N N . LEU A 1 73 ? -11.046 -7.921 3.115 1.00 98.69 73 LEU A N 1
ATOM 591 C CA . LEU A 1 73 ? -11.324 -9.313 2.740 1.00 98.69 73 LEU A CA 1
ATOM 592 C C . LEU A 1 73 ? -12.822 -9.642 2.824 1.00 98.69 73 LEU A C 1
ATOM 594 O O . LEU A 1 73 ? -13.334 -10.317 1.935 1.00 98.69 73 LEU A O 1
ATOM 598 N N . GLU A 1 74 ? -13.513 -9.157 3.859 1.00 98.75 74 GLU A N 1
ATOM 599 C CA . GLU A 1 74 ? -14.959 -9.331 4.035 1.00 98.75 74 GLU A CA 1
ATOM 600 C C . GLU A 1 74 ? -15.739 -8.685 2.885 1.00 98.75 74 GLU A C 1
ATOM 602 O O . GLU A 1 74 ? -16.538 -9.363 2.248 1.00 98.75 74 GLU A O 1
ATOM 607 N N . GLU A 1 75 ? -15.428 -7.435 2.530 1.00 98.69 75 GLU A N 1
ATOM 608 C CA . GLU A 1 75 ? -16.064 -6.729 1.409 1.00 98.69 75 GLU A CA 1
ATOM 609 C C . GLU A 1 75 ? -15.871 -7.466 0.071 1.00 98.69 75 GLU A C 1
ATOM 611 O O . GLU A 1 75 ? -16.827 -7.648 -0.684 1.00 98.69 75 GLU A O 1
ATOM 616 N N . PHE A 1 76 ? -14.655 -7.944 -0.225 1.00 98.75 76 PHE A N 1
ATOM 617 C CA . PHE A 1 76 ? -14.399 -8.731 -1.439 1.00 98.75 76 PHE A CA 1
ATOM 618 C C . PHE A 1 76 ? -15.143 -10.070 -1.433 1.00 98.75 76 PHE A C 1
ATOM 620 O O . PHE A 1 76 ? -15.700 -10.479 -2.454 1.00 98.75 76 PHE A O 1
ATOM 627 N N . TYR A 1 77 ? -15.162 -10.753 -0.292 1.00 98.69 77 TYR A N 1
ATOM 628 C CA . TYR A 1 77 ? -15.853 -12.026 -0.141 1.00 98.69 77 TYR A CA 1
ATOM 629 C C . TYR A 1 77 ? -17.372 -11.874 -0.305 1.00 98.69 77 TYR A C 1
ATOM 631 O O . TYR A 1 77 ? -17.993 -12.672 -1.011 1.00 98.69 77 TYR A O 1
ATOM 639 N N . GLU A 1 78 ? -17.967 -10.825 0.268 1.00 98.62 78 GLU A N 1
ATOM 640 C CA . GLU A 1 78 ? -19.386 -10.490 0.096 1.00 98.62 78 GLU A CA 1
ATOM 641 C C . GLU A 1 78 ? -19.746 -10.173 -1.367 1.00 98.62 78 GLU A C 1
ATOM 643 O O . GLU A 1 78 ? -20.860 -10.478 -1.802 1.00 98.62 78 GLU A O 1
ATOM 648 N N . ASP A 1 79 ? -18.796 -9.652 -2.152 1.00 98.62 79 ASP A N 1
ATOM 649 C CA . ASP A 1 79 ? -18.927 -9.442 -3.605 1.00 98.62 79 ASP A CA 1
ATOM 650 C C . ASP A 1 79 ? -18.625 -10.710 -4.442 1.00 98.62 79 ASP A C 1
ATOM 652 O O . ASP A 1 79 ? -18.643 -10.697 -5.674 1.00 98.62 79 ASP A O 1
ATOM 656 N N . GLY A 1 80 ? -18.369 -11.850 -3.791 1.00 98.38 80 GLY A N 1
ATOM 657 C CA . GLY A 1 80 ? -18.123 -13.141 -4.439 1.00 98.38 80 GLY A CA 1
ATOM 658 C C . GLY A 1 80 ? -16.689 -13.352 -4.937 1.00 98.38 80 GLY A C 1
ATOM 659 O O . GLY A 1 80 ? -16.436 -14.292 -5.698 1.00 98.38 80 GLY A O 1
ATOM 660 N N . VAL A 1 81 ? -15.738 -12.512 -4.519 1.00 98.69 81 VAL A N 1
ATOM 661 C CA . VAL A 1 81 ? -14.309 -12.678 -4.809 1.00 98.69 81 VAL A CA 1
ATOM 662 C C . VAL A 1 81 ? -13.678 -13.591 -3.760 1.00 98.69 81 VAL A C 1
ATOM 664 O O . VAL A 1 81 ? -13.616 -13.269 -2.579 1.00 98.69 81 VAL A O 1
ATOM 667 N N . LEU A 1 82 ? -13.167 -14.742 -4.203 1.00 98.44 82 LEU A N 1
ATOM 668 C CA . LEU A 1 82 ? -12.600 -15.760 -3.308 1.00 98.44 82 LEU A CA 1
ATOM 669 C C . LEU A 1 82 ? -11.066 -15.758 -3.242 1.00 98.44 82 LEU A C 1
ATOM 671 O O . LEU A 1 82 ? -10.499 -16.509 -2.453 1.00 98.44 82 LEU A O 1
ATOM 675 N N . TYR A 1 83 ? -10.389 -14.965 -4.074 1.00 98.62 83 TYR A N 1
ATOM 676 C CA . TYR A 1 83 ? -8.930 -14.852 -4.097 1.00 98.62 83 TYR A CA 1
ATOM 677 C C . TYR A 1 83 ? -8.500 -13.422 -4.410 1.00 98.62 83 TYR A C 1
ATOM 679 O O . TYR A 1 83 ? -9.049 -12.806 -5.324 1.00 98.62 83 TYR A O 1
ATOM 687 N N . LEU A 1 84 ? -7.495 -12.926 -3.691 1.00 97.94 84 LEU A N 1
ATOM 688 C CA . LEU A 1 84 ? -6.969 -11.575 -3.864 1.00 97.94 84 LEU A CA 1
ATOM 689 C C . LEU A 1 84 ? -5.441 -11.584 -3.965 1.00 97.94 84 LEU A C 1
ATOM 691 O O . LEU A 1 84 ? -4.752 -12.125 -3.106 1.00 97.94 84 LEU A O 1
ATOM 695 N N . GLU A 1 85 ? -4.902 -10.899 -4.968 1.00 98.62 85 GLU A N 1
ATOM 696 C CA . GLU A 1 85 ? -3.521 -10.419 -4.930 1.00 98.62 85 GLU A CA 1
ATOM 697 C C . GLU A 1 85 ? -3.538 -8.906 -4.782 1.00 98.62 85 GLU A C 1
ATOM 699 O O . GLU A 1 85 ? -4.108 -8.200 -5.614 1.00 98.62 85 GLU A O 1
ATOM 704 N N . PHE A 1 86 ? -2.941 -8.403 -3.704 1.00 98.44 86 PHE A N 1
ATOM 705 C CA . PHE A 1 86 ? -2.948 -6.977 -3.398 1.00 98.44 86 PHE A CA 1
ATOM 706 C C . PHE A 1 86 ? -1.531 -6.422 -3.304 1.00 98.44 86 PHE A C 1
ATOM 708 O O . PHE A 1 86 ? -0.598 -7.083 -2.847 1.00 98.44 86 PHE A O 1
ATOM 715 N N . ARG A 1 87 ? -1.373 -5.170 -3.732 1.00 98.62 87 ARG A N 1
ATOM 716 C CA . ARG A 1 87 ? -0.119 -4.424 -3.616 1.00 98.62 87 ARG A CA 1
ATOM 717 C C . ARG A 1 87 ? -0.045 -3.751 -2.255 1.00 98.62 87 ARG A C 1
ATOM 719 O O . ARG A 1 87 ? -1.000 -3.099 -1.839 1.00 98.62 87 ARG A O 1
ATOM 726 N N . SER A 1 88 ? 1.091 -3.877 -1.574 1.00 97.88 88 SER A N 1
ATOM 727 C CA . SER A 1 88 ? 1.317 -3.186 -0.303 1.00 97.88 88 SER A CA 1
ATOM 728 C C . SER A 1 88 ? 2.684 -2.524 -0.234 1.00 97.88 88 SER A C 1
ATOM 730 O O . SER A 1 88 ? 3.696 -3.138 -0.570 1.00 97.88 88 SER A O 1
ATOM 732 N N . LEU A 1 89 ? 2.713 -1.298 0.300 1.00 96.81 89 LEU A N 1
ATOM 733 C CA . LEU A 1 89 ? 3.955 -0.608 0.660 1.00 96.81 89 LEU A CA 1
ATOM 734 C C . LEU A 1 89 ? 4.652 -1.253 1.869 1.00 96.81 89 LEU A C 1
ATOM 736 O O . LEU A 1 89 ? 5.818 -0.958 2.111 1.00 96.81 89 LEU A O 1
ATOM 740 N N . VAL A 1 90 ? 3.932 -2.083 2.641 1.00 97.62 90 VAL A N 1
ATOM 741 C CA . VAL A 1 90 ? 4.338 -2.578 3.969 1.00 97.62 90 VAL A CA 1
ATOM 742 C C . VAL A 1 90 ? 4.772 -1.404 4.866 1.00 97.62 90 VAL A C 1
ATOM 744 O O . VAL A 1 90 ? 5.956 -1.252 5.173 1.00 97.62 90 VAL A O 1
ATOM 747 N N . PRO A 1 91 ? 3.831 -0.517 5.243 1.00 95.88 91 PRO A N 1
ATOM 748 C CA . PRO A 1 91 ? 4.171 0.685 5.991 1.00 95.88 91 PRO A CA 1
ATOM 749 C C . PRO A 1 91 ? 4.669 0.372 7.405 1.00 95.88 91 PRO A C 1
ATOM 751 O O . PRO A 1 91 ? 4.370 -0.680 7.979 1.00 95.88 91 PRO A O 1
ATOM 754 N N . THR A 1 92 ? 5.389 1.335 7.978 1.00 96.19 92 THR A N 1
ATOM 755 C CA . THR A 1 92 ? 5.705 1.384 9.408 1.00 96.19 92 THR A CA 1
ATOM 756 C C . THR A 1 92 ? 4.434 1.713 10.183 1.00 96.19 92 THR A C 1
ATOM 758 O O . THR A 1 92 ? 3.894 2.811 10.059 1.00 96.19 92 THR A O 1
ATOM 761 N N . LEU A 1 93 ? 3.955 0.763 10.980 1.00 97.25 93 LEU A N 1
ATOM 762 C CA . LEU A 1 93 ? 2.802 0.966 11.856 1.00 97.25 93 LEU A CA 1
ATOM 763 C C . LEU A 1 93 ? 3.238 1.582 13.188 1.00 97.25 93 LEU A C 1
ATOM 765 O O . LEU A 1 93 ? 4.419 1.533 13.542 1.00 97.25 93 LEU A O 1
ATOM 769 N N . TYR A 1 94 ? 2.278 2.107 13.950 1.00 95.88 94 TYR A N 1
ATOM 770 C CA . TYR A 1 94 ? 2.526 2.676 15.276 1.00 95.88 94 TYR A CA 1
ATOM 771 C C . TYR A 1 94 ? 1.477 2.275 16.323 1.00 95.88 94 TYR A C 1
ATOM 773 O O . TYR A 1 94 ? 0.395 1.783 15.989 1.00 95.88 94 TYR A O 1
ATOM 781 N N . ASP A 1 95 ? 1.788 2.504 17.602 1.00 94.75 95 ASP A N 1
ATOM 782 C CA . ASP A 1 95 ? 0.844 2.424 18.725 1.00 94.75 95 ASP A CA 1
ATOM 783 C C . ASP A 1 95 ? 0.694 3.766 19.474 1.00 94.75 95 ASP A C 1
ATOM 785 O O . ASP A 1 95 ? 1.335 4.768 19.153 1.00 94.75 95 ASP A O 1
ATOM 789 N N . LEU A 1 96 ? -0.182 3.803 20.484 1.00 93.19 96 LEU A N 1
ATOM 790 C CA . LEU A 1 96 ? -0.434 5.015 21.276 1.00 93.19 96 LEU A CA 1
ATOM 791 C C . LEU A 1 96 ? 0.715 5.385 22.230 1.00 93.19 96 LEU A C 1
ATOM 793 O O . LEU A 1 96 ? 0.740 6.516 22.717 1.00 93.19 96 LEU A O 1
ATOM 797 N N . ASP A 1 97 ? 1.655 4.469 22.475 1.00 94.69 97 ASP A N 1
ATOM 798 C CA . ASP A 1 97 ? 2.861 4.713 23.271 1.00 94.69 97 ASP A CA 1
ATOM 799 C C . ASP A 1 97 ? 4.007 5.288 22.410 1.00 94.69 97 ASP A C 1
ATOM 801 O O . ASP A 1 97 ? 5.045 5.698 22.935 1.00 94.69 97 ASP A O 1
ATOM 805 N N . GLY A 1 98 ? 3.802 5.381 21.090 1.00 90.50 98 GLY A N 1
ATOM 806 C CA . GLY A 1 98 ? 4.769 5.905 20.129 1.00 90.50 98 GLY A CA 1
ATOM 807 C C . GLY A 1 98 ? 5.787 4.869 19.652 1.00 90.50 98 GLY A C 1
ATOM 808 O O . GLY A 1 98 ? 6.825 5.252 19.110 1.00 90.50 98 GLY A O 1
ATOM 809 N N . THR A 1 99 ? 5.521 3.577 19.851 1.00 95.44 99 THR A N 1
ATOM 810 C CA . THR A 1 99 ? 6.332 2.499 19.277 1.00 95.44 99 THR A CA 1
ATOM 811 C C . THR A 1 99 ? 6.168 2.493 17.762 1.00 95.44 99 THR A C 1
ATOM 813 O O . THR A 1 99 ? 5.043 2.490 17.268 1.00 95.44 99 THR A O 1
ATOM 816 N N . GLU A 1 100 ? 7.276 2.436 17.025 1.00 96.31 100 GLU A N 1
ATOM 817 C CA . GLU A 1 100 ? 7.276 2.180 15.582 1.00 96.31 100 GLU A CA 1
ATOM 818 C C . GLU A 1 100 ? 7.564 0.698 15.321 1.00 96.31 100 GLU A C 1
ATOM 820 O O . GLU A 1 100 ? 8.537 0.135 15.831 1.00 96.31 100 GLU A O 1
ATOM 825 N N . PHE A 1 101 ? 6.712 0.062 14.522 1.00 96.75 101 PHE A N 1
ATOM 826 C CA . PHE A 1 101 ? 6.821 -1.353 14.183 1.00 96.75 101 PHE A CA 1
ATOM 827 C C . PHE A 1 101 ? 7.663 -1.579 12.927 1.00 96.75 101 PHE A C 1
ATOM 829 O O . PHE A 1 101 ? 7.746 -0.734 12.037 1.00 96.75 101 PHE A O 1
ATOM 836 N N . THR A 1 102 ? 8.282 -2.753 12.826 1.00 97.19 102 THR A N 1
ATOM 837 C CA . THR A 1 102 ? 9.086 -3.114 11.655 1.00 97.19 102 THR A CA 1
ATOM 838 C C . THR A 1 102 ? 8.200 -3.539 10.477 1.00 97.19 102 THR A C 1
ATOM 840 O O . THR A 1 102 ? 7.079 -4.007 10.691 1.00 97.19 102 THR A O 1
ATOM 843 N N . PRO A 1 103 ? 8.703 -3.509 9.228 1.00 96.50 103 PRO A N 1
ATOM 844 C CA . PRO A 1 103 ? 7.977 -4.067 8.083 1.00 96.50 103 PRO A CA 1
ATOM 845 C C . PRO A 1 103 ? 7.535 -5.526 8.297 1.00 96.50 103 PRO A C 1
ATOM 847 O O . PRO A 1 103 ? 6.444 -5.927 7.897 1.00 96.50 103 PRO A O 1
ATOM 850 N N . MET A 1 104 ? 8.349 -6.322 8.999 1.00 98.06 104 MET A N 1
ATOM 851 C CA . MET A 1 104 ? 8.022 -7.714 9.317 1.00 98.06 104 MET A CA 1
ATOM 852 C C . MET A 1 104 ? 6.870 -7.858 10.316 1.00 98.06 104 MET A C 1
ATOM 854 O O . MET A 1 104 ? 6.169 -8.873 10.282 1.00 98.06 104 MET A O 1
ATOM 858 N N . ASP A 1 105 ? 6.660 -6.875 11.194 1.00 97.88 105 ASP A N 1
ATOM 859 C CA . ASP A 1 105 ? 5.493 -6.830 12.076 1.00 97.88 105 ASP A CA 1
ATOM 860 C C . ASP A 1 105 ? 4.216 -6.561 11.269 1.00 97.88 105 ASP A C 1
ATOM 862 O O . ASP A 1 105 ? 3.217 -7.250 11.471 1.00 97.88 105 ASP A O 1
ATOM 866 N N . THR A 1 106 ? 4.269 -5.642 10.299 1.00 98.25 106 THR A N 1
ATOM 867 C CA . THR A 1 106 ? 3.161 -5.355 9.374 1.00 98.25 10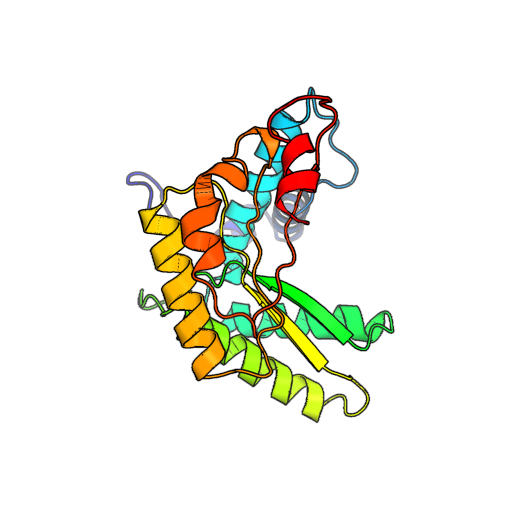6 THR A CA 1
ATOM 868 C C . THR A 1 106 ? 2.778 -6.588 8.558 1.00 98.25 106 THR A C 1
ATOM 870 O O . THR A 1 106 ? 1.601 -6.944 8.485 1.00 98.25 106 THR A O 1
ATOM 873 N N . VAL A 1 107 ? 3.760 -7.305 7.995 1.00 98.50 107 VAL A N 1
ATOM 874 C CA . VAL A 1 107 ? 3.473 -8.553 7.264 1.00 98.50 107 VAL A CA 1
ATOM 875 C C . VAL A 1 107 ? 2.945 -9.648 8.186 1.00 98.50 107 VAL A C 1
ATOM 877 O O . VAL A 1 107 ? 2.029 -10.371 7.800 1.00 98.50 107 VAL A O 1
ATOM 880 N N . ARG A 1 108 ? 3.459 -9.762 9.418 1.00 98.38 108 ARG A N 1
ATOM 881 C CA . ARG A 1 108 ? 2.900 -10.703 10.401 1.00 98.38 108 ARG A CA 1
ATOM 882 C C . ARG A 1 108 ? 1.410 -10.438 10.629 1.00 98.38 108 ARG A C 1
ATOM 884 O O . ARG A 1 108 ? 0.646 -11.394 10.620 1.00 98.38 108 ARG A O 1
ATOM 891 N N . ILE A 1 109 ? 1.002 -9.175 10.786 1.00 98.12 109 ILE A N 1
ATOM 892 C CA . ILE A 1 109 ? -0.413 -8.812 10.961 1.00 98.12 109 ILE A CA 1
ATOM 893 C C . ILE A 1 109 ? -1.242 -9.271 9.757 1.00 98.12 109 ILE A C 1
ATOM 895 O O . ILE A 1 109 ? -2.278 -9.897 9.952 1.00 98.12 109 ILE A O 1
ATOM 899 N N . TYR A 1 110 ? -0.777 -9.038 8.526 1.00 98.50 110 TYR A N 1
ATOM 900 C CA . TYR A 1 110 ? -1.479 -9.526 7.335 1.00 98.50 110 TYR A CA 1
ATOM 901 C C . TYR A 1 110 ? -1.676 -11.045 7.340 1.00 98.50 110 TYR A C 1
ATOM 903 O O . TYR A 1 110 ? -2.787 -11.519 7.111 1.00 98.50 110 TYR A O 1
ATOM 911 N N . VAL A 1 111 ? -0.613 -11.805 7.618 1.00 98.69 111 VAL A N 1
ATOM 912 C CA . VAL A 1 111 ? -0.652 -13.275 7.624 1.00 98.69 111 VAL A CA 1
ATOM 913 C C . VAL A 1 111 ? -1.578 -13.795 8.724 1.00 98.69 111 VAL A C 1
ATOM 915 O O . VAL A 1 111 ? -2.446 -14.620 8.456 1.00 98.69 111 VAL A O 1
ATOM 918 N N . GLU A 1 112 ? -1.447 -13.289 9.952 1.00 98.50 112 GLU A N 1
ATOM 919 C CA . GLU A 1 112 ? -2.291 -13.707 11.077 1.00 98.50 112 GLU A CA 1
ATOM 920 C C . GLU A 1 112 ? -3.769 -13.357 10.854 1.00 98.50 112 GLU A C 1
ATOM 922 O O . GLU A 1 112 ? -4.650 -14.138 11.212 1.00 98.50 112 GLU A O 1
ATOM 927 N N . THR A 1 113 ? -4.057 -12.201 10.253 1.00 98.38 113 THR A N 1
ATOM 928 C CA . THR A 1 113 ? -5.425 -11.802 9.903 1.00 98.38 113 THR A CA 1
ATOM 929 C C . THR A 1 113 ? -5.993 -12.659 8.772 1.00 98.38 113 THR A C 1
ATOM 931 O O . THR A 1 113 ? -7.150 -13.067 8.856 1.00 98.38 113 THR A O 1
ATOM 934 N N . LEU A 1 114 ? -5.194 -12.993 7.752 1.00 98.62 114 LEU A N 1
ATOM 935 C CA . LEU A 1 114 ? -5.619 -13.880 6.666 1.00 98.62 114 LEU A CA 1
ATOM 936 C C . LEU A 1 114 ? -5.966 -15.282 7.177 1.00 98.62 114 LEU A C 1
ATOM 938 O O . LEU A 1 114 ? -6.987 -15.836 6.777 1.00 98.62 114 LEU A O 1
ATOM 942 N N . GLU A 1 115 ? -5.148 -15.856 8.062 1.00 98.50 115 GLU A N 1
ATOM 943 C CA . GLU A 1 115 ? -5.442 -17.180 8.621 1.00 98.50 115 GLU A CA 1
ATOM 944 C C . GLU A 1 115 ? -6.737 -17.166 9.442 1.00 98.50 115 GLU A C 1
ATOM 946 O O . GLU A 1 115 ? -7.594 -18.021 9.230 1.00 98.50 115 GLU A O 1
ATOM 951 N N . LYS A 1 116 ? -6.965 -16.134 10.269 1.00 98.50 116 LYS A N 1
ATOM 952 C CA . LYS A 1 116 ? -8.254 -15.952 10.965 1.00 98.50 116 LYS A CA 1
ATOM 953 C C . LYS A 1 116 ? -9.431 -15.851 9.991 1.00 98.50 116 LYS A C 1
ATOM 955 O O . LYS A 1 116 ? -10.484 -16.433 10.241 1.00 98.50 116 LYS A O 1
ATOM 960 N N . PHE A 1 117 ? -9.267 -15.119 8.888 1.00 98.69 117 PHE A N 1
ATOM 961 C CA . PHE A 1 117 ? -10.321 -14.966 7.886 1.00 98.69 117 PHE A CA 1
ATOM 962 C C . PHE A 1 117 ? -10.647 -16.297 7.195 1.00 98.69 117 PHE A C 1
ATOM 964 O O . PHE A 1 117 ? -11.819 -16.638 7.056 1.00 98.69 117 PHE A O 1
ATOM 971 N N . LYS A 1 118 ? -9.630 -17.085 6.824 1.00 98.56 118 LYS A N 1
ATOM 972 C CA . LYS A 1 118 ? -9.799 -18.419 6.220 1.00 98.56 118 LYS A CA 1
ATOM 973 C C . LYS A 1 118 ? -10.406 -19.438 7.187 1.00 98.56 118 LYS A C 1
ATOM 975 O O . LYS A 1 118 ? -11.168 -20.300 6.760 1.00 98.56 118 LYS A O 1
ATOM 980 N N . GLU A 1 119 ? -10.097 -19.349 8.481 1.00 98.56 119 GLU A N 1
ATOM 981 C CA . GLU A 1 119 ? -10.753 -20.166 9.512 1.00 98.56 119 GLU A CA 1
ATOM 982 C C . GLU A 1 119 ? -12.259 -19.870 9.599 1.00 98.56 119 GLU A C 1
ATOM 984 O O . GLU A 1 119 ? -13.058 -20.792 9.780 1.00 98.56 119 GLU A O 1
ATOM 989 N N . ALA A 1 120 ? -12.651 -18.600 9.446 1.00 98.56 120 ALA A N 1
ATOM 990 C CA . ALA A 1 120 ? -14.048 -18.171 9.444 1.00 98.56 120 ALA A CA 1
ATOM 991 C C . ALA A 1 120 ? -14.777 -18.454 8.114 1.00 98.56 120 ALA A C 1
ATOM 993 O O . ALA A 1 120 ? -15.980 -18.720 8.131 1.00 98.56 120 ALA A O 1
ATOM 994 N N . HIS A 1 121 ? -14.054 -18.456 6.988 1.00 98.44 121 HIS A N 1
ATOM 995 C CA . HIS A 1 121 ? -14.580 -18.642 5.629 1.00 98.44 121 HIS A CA 1
ATOM 996 C C . HIS A 1 121 ? -13.823 -19.766 4.893 1.00 98.44 121 HIS A C 1
ATOM 998 O O . HIS A 1 121 ? -12.917 -19.491 4.103 1.00 98.44 121 HIS A O 1
ATOM 1004 N N . PRO A 1 122 ? -14.157 -21.052 5.140 1.00 98.25 122 PRO A N 1
ATOM 1005 C CA . PRO A 1 122 ? -13.381 -22.188 4.627 1.00 98.25 122 PRO A CA 1
ATOM 1006 C C . PRO A 1 122 ? -13.355 -22.346 3.097 1.00 98.25 122 PRO A C 1
ATOM 1008 O O . PRO A 1 122 ? -12.570 -23.139 2.579 1.00 98.25 122 PRO A O 1
ATOM 1011 N N . ASP A 1 123 ? -14.241 -21.660 2.379 1.00 98.31 123 ASP A N 1
ATOM 1012 C CA . ASP A 1 123 ? -14.329 -21.613 0.917 1.00 98.31 123 ASP A CA 1
ATOM 1013 C C . ASP A 1 123 ? -13.544 -20.447 0.293 1.00 98.31 123 ASP A C 1
ATOM 1015 O O . ASP A 1 123 ? -13.339 -20.432 -0.924 1.00 98.31 123 ASP A O 1
ATOM 1019 N N . PHE A 1 124 ? -13.046 -19.510 1.106 1.00 98.69 124 PHE A N 1
ATOM 1020 C CA . PHE A 1 124 ? -12.119 -18.482 0.652 1.00 98.69 124 PHE A CA 1
ATOM 1021 C C . PHE A 1 124 ? -10.776 -19.118 0.264 1.00 98.69 124 PHE A C 1
ATOM 1023 O O . PHE A 1 124 ? -10.128 -19.797 1.063 1.00 98.69 124 PHE A O 1
ATOM 1030 N N . ILE A 1 125 ? -10.337 -18.896 -0.978 1.00 98.38 125 ILE A N 1
ATOM 1031 C CA . ILE A 1 125 ? -9.129 -19.519 -1.541 1.00 98.38 125 ILE A CA 1
ATOM 1032 C C . ILE A 1 125 ? -7.881 -18.941 -0.869 1.00 98.38 125 ILE A C 1
ATOM 1034 O O . ILE A 1 125 ? -6.952 -19.682 -0.539 1.00 98.38 125 ILE A O 1
ATOM 1038 N N . GLY A 1 126 ? -7.857 -17.627 -0.641 1.00 98.00 126 GLY A N 1
ATOM 1039 C CA . GLY A 1 126 ? -6.783 -16.963 0.087 1.00 98.00 126 GLY A CA 1
ATOM 1040 C C . GLY A 1 126 ? -6.421 -15.596 -0.472 1.00 98.00 126 GLY A C 1
ATOM 1041 O O . GLY A 1 126 ? -7.129 -15.013 -1.288 1.00 98.00 126 GLY A O 1
ATOM 1042 N N . SER A 1 127 ? -5.287 -15.083 -0.016 1.00 98.50 127 SER A N 1
ATOM 1043 C CA . SER A 1 127 ? -4.757 -13.803 -0.460 1.00 98.50 127 SER A CA 1
ATOM 1044 C C . SER A 1 127 ? -3.232 -13.840 -0.466 1.00 98.50 127 SER A C 1
ATOM 1046 O O . SER A 1 127 ? -2.631 -14.493 0.393 1.00 98.50 127 SER A O 1
ATOM 1048 N N . ARG A 1 128 ? -2.606 -13.157 -1.425 1.00 98.56 128 ARG A N 1
ATOM 1049 C CA . ARG A 1 128 ? -1.149 -12.987 -1.494 1.00 98.56 128 ARG A CA 1
ATOM 1050 C C . ARG A 1 128 ? -0.793 -11.522 -1.719 1.00 98.56 128 ARG A C 1
ATOM 1052 O O . ARG A 1 128 ? -1.529 -10.757 -2.336 1.00 98.56 128 ARG A O 1
ATOM 1059 N N . MET A 1 129 ? 0.363 -11.130 -1.209 1.00 98.69 129 MET A N 1
ATOM 1060 C CA . MET A 1 129 ? 0.871 -9.771 -1.282 1.00 98.69 129 MET A CA 1
ATOM 1061 C C . MET A 1 129 ? 1.912 -9.641 -2.393 1.00 98.69 129 MET A C 1
ATOM 1063 O O . MET A 1 129 ? 2.894 -10.383 -2.437 1.00 98.69 129 MET A O 1
ATOM 1067 N N . ILE A 1 130 ? 1.741 -8.633 -3.237 1.00 98.88 130 ILE A N 1
ATOM 1068 C CA . ILE A 1 130 ? 2.793 -8.093 -4.094 1.00 98.88 130 ILE A CA 1
ATOM 1069 C C . ILE A 1 130 ? 3.454 -6.960 -3.301 1.00 98.88 130 ILE A C 1
ATOM 1071 O O . ILE A 1 130 ? 2.798 -5.971 -2.957 1.00 98.88 130 ILE A O 1
ATOM 1075 N N . TYR A 1 131 ? 4.735 -7.104 -2.954 1.00 98.75 131 TYR A N 1
ATOM 1076 C CA . TYR A 1 131 ? 5.452 -6.034 -2.261 1.00 98.75 131 TYR A CA 1
ATOM 1077 C C . TYR A 1 131 ? 5.747 -4.906 -3.245 1.00 98.75 131 TYR A C 1
ATOM 1079 O O . TYR A 1 131 ? 6.445 -5.110 -4.234 1.00 98.75 131 TYR A O 1
ATOM 1087 N N . ALA A 1 132 ? 5.187 -3.732 -2.983 1.00 98.50 132 ALA A N 1
ATOM 1088 C CA . ALA A 1 132 ? 5.029 -2.698 -3.991 1.00 98.50 132 ALA A CA 1
ATOM 1089 C C . ALA A 1 132 ? 5.459 -1.320 -3.466 1.00 98.50 132 ALA A C 1
ATOM 1091 O O . ALA A 1 132 ? 4.614 -0.444 -3.321 1.00 98.50 132 ALA A O 1
ATOM 1092 N N . PRO A 1 133 ? 6.731 -1.104 -3.094 1.00 97.56 133 PRO A N 1
ATOM 1093 C CA . PRO A 1 133 ? 7.189 0.177 -2.564 1.00 97.56 133 PRO A CA 1
ATOM 1094 C C . PRO A 1 133 ? 7.180 1.307 -3.613 1.00 97.56 133 PRO A C 1
ATOM 1096 O O . PRO A 1 133 ? 6.994 1.098 -4.811 1.00 97.56 133 PRO A O 1
ATOM 1099 N N . ILE A 1 134 ? 7.371 2.545 -3.151 1.00 96.06 134 ILE A N 1
ATOM 1100 C CA . ILE A 1 134 ? 7.264 3.747 -3.990 1.00 96.06 134 ILE A CA 1
ATOM 1101 C C . ILE A 1 134 ? 8.442 3.851 -4.972 1.00 96.06 134 ILE A C 1
ATOM 1103 O O . ILE A 1 134 ? 9.606 3.857 -4.574 1.00 96.06 134 ILE A O 1
ATOM 1107 N N . ARG A 1 135 ? 8.137 4.039 -6.261 1.00 94.81 135 ARG A N 1
ATOM 1108 C CA . ARG A 1 135 ? 9.116 4.128 -7.359 1.00 94.81 135 ARG A CA 1
ATOM 1109 C C . ARG A 1 135 ? 10.022 5.360 -7.311 1.00 94.81 135 ARG A C 1
ATOM 1111 O O . ARG A 1 135 ? 11.078 5.379 -7.941 1.00 94.81 135 ARG A O 1
ATOM 1118 N N . ASN A 1 136 ? 9.605 6.414 -6.607 1.00 91.25 136 ASN A N 1
ATOM 1119 C CA . ASN A 1 136 ? 10.353 7.665 -6.482 1.00 91.25 136 ASN A CA 1
ATOM 1120 C C . ASN A 1 136 ? 11.448 7.557 -5.408 1.00 91.25 136 ASN A C 1
ATOM 1122 O O . ASN A 1 136 ? 11.354 8.153 -4.335 1.00 91.25 136 ASN A O 1
ATOM 1126 N N . THR A 1 137 ? 12.474 6.763 -5.702 1.00 94.75 137 THR A N 1
ATOM 1127 C CA . THR A 1 137 ? 13.615 6.521 -4.817 1.00 94.75 137 THR A CA 1
ATOM 1128 C C . THR A 1 137 ? 14.932 6.554 -5.605 1.00 94.75 137 THR A C 1
ATOM 1130 O O . THR A 1 137 ? 14.969 7.011 -6.744 1.00 94.75 137 THR A O 1
ATOM 1133 N N . ASN A 1 138 ? 16.048 6.168 -4.999 1.00 95.00 138 ASN A N 1
ATOM 1134 C CA . ASN A 1 138 ? 17.326 5.968 -5.684 1.00 95.00 138 ASN A CA 1
ATOM 1135 C C . ASN A 1 138 ? 17.746 4.488 -5.598 1.00 95.00 138 ASN A C 1
ATOM 1137 O O . ASN A 1 138 ? 17.084 3.691 -4.936 1.00 95.00 138 ASN A O 1
ATOM 1141 N N . SER A 1 139 ? 18.869 4.132 -6.224 1.00 95.06 139 SER A N 1
ATOM 1142 C CA . SER A 1 139 ? 19.462 2.788 -6.160 1.00 95.06 139 SER A CA 1
ATOM 1143 C C . SER A 1 139 ? 19.598 2.234 -4.738 1.00 95.06 139 SER A C 1
ATOM 1145 O O . SER A 1 139 ? 19.321 1.063 -4.490 1.00 95.06 139 SER A O 1
ATOM 1147 N N . GLU A 1 140 ? 20.005 3.059 -3.770 1.00 96.75 140 GLU A N 1
ATOM 1148 C CA . GLU A 1 140 ? 20.130 2.633 -2.369 1.00 96.75 140 GLU A CA 1
ATOM 1149 C C . GLU A 1 140 ? 18.766 2.264 -1.771 1.00 96.75 140 GLU A C 1
ATOM 1151 O O . GLU A 1 140 ? 18.639 1.245 -1.093 1.00 96.75 140 GLU A O 1
ATOM 1156 N N . GLY A 1 141 ? 17.728 3.041 -2.081 1.00 97.06 141 GLY A N 1
ATOM 1157 C CA . GLY A 1 141 ? 16.361 2.746 -1.672 1.00 97.06 141 GLY A CA 1
ATOM 1158 C C . GLY A 1 141 ? 15.803 1.472 -2.304 1.00 97.06 141 GLY A C 1
ATOM 1159 O O . GLY A 1 141 ? 15.213 0.667 -1.588 1.00 97.06 141 GLY A O 1
ATOM 1160 N N . VAL A 1 142 ? 16.045 1.226 -3.598 1.00 97.56 142 VAL A N 1
ATOM 1161 C CA . VAL A 1 142 ? 15.648 -0.044 -4.239 1.00 97.56 142 VAL A CA 1
ATOM 1162 C C . VAL A 1 142 ? 16.377 -1.228 -3.602 1.00 97.56 142 VAL A C 1
ATOM 1164 O O . VAL A 1 142 ? 15.751 -2.234 -3.280 1.00 97.56 142 VAL A O 1
ATOM 1167 N N . ASN A 1 143 ? 17.672 -1.098 -3.310 1.00 98.06 143 ASN A N 1
ATOM 1168 C CA . ASN A 1 143 ? 18.413 -2.136 -2.590 1.00 98.06 143 ASN A CA 1
ATOM 1169 C C . ASN A 1 143 ? 17.844 -2.404 -1.186 1.00 98.06 143 ASN A C 1
ATOM 1171 O O . ASN A 1 143 ? 17.774 -3.560 -0.757 1.00 98.06 143 ASN A O 1
ATOM 1175 N N . ALA A 1 144 ? 17.396 -1.365 -0.475 1.00 97.94 144 ALA A N 1
ATOM 1176 C CA . ALA A 1 144 ? 16.710 -1.528 0.804 1.00 97.94 144 ALA A CA 1
ATOM 1177 C C . ALA A 1 144 ? 15.375 -2.275 0.641 1.00 97.94 144 ALA A C 1
ATOM 1179 O O . ALA A 1 144 ? 15.102 -3.200 1.407 1.00 97.94 144 ALA A O 1
ATOM 1180 N N . TYR A 1 145 ? 14.592 -1.953 -0.393 1.00 98.19 145 TYR A N 1
ATOM 1181 C CA . TYR A 1 145 ? 13.364 -2.680 -0.723 1.00 98.19 145 TYR A CA 1
ATOM 1182 C C . TYR A 1 145 ? 13.630 -4.156 -1.025 1.00 98.19 145 TYR A C 1
ATOM 1184 O O . TYR A 1 145 ? 12.947 -5.023 -0.487 1.00 98.19 145 TYR A O 1
ATOM 1192 N N . ILE A 1 146 ? 14.660 -4.468 -1.811 1.00 98.12 146 ILE A N 1
ATOM 1193 C CA . ILE A 1 146 ? 15.041 -5.851 -2.135 1.00 98.12 146 ILE A CA 1
ATOM 1194 C C . ILE A 1 146 ? 15.443 -6.622 -0.876 1.00 98.12 146 ILE A C 1
ATOM 1196 O O . ILE A 1 146 ? 15.117 -7.801 -0.737 1.00 98.12 146 ILE A O 1
ATOM 1200 N N . LYS A 1 147 ? 16.131 -5.970 0.065 1.00 98.12 147 LYS A N 1
ATOM 1201 C CA . LYS A 1 147 ? 16.455 -6.579 1.357 1.00 98.12 147 LYS A CA 1
ATOM 1202 C C . LYS A 1 147 ? 15.183 -6.929 2.133 1.00 98.12 147 LYS A C 1
ATOM 1204 O O . LYS A 1 147 ? 15.044 -8.068 2.569 1.00 98.12 147 LYS A O 1
ATOM 1209 N N . THR A 1 148 ? 14.244 -5.991 2.250 1.00 98.25 148 THR A N 1
ATOM 1210 C CA . THR A 1 148 ? 12.948 -6.232 2.902 1.00 98.25 148 THR A CA 1
ATOM 1211 C C . THR A 1 148 ? 12.157 -7.337 2.199 1.00 98.25 148 THR A C 1
ATOM 1213 O O . THR A 1 148 ? 11.663 -8.241 2.863 1.00 98.25 148 THR A O 1
ATOM 1216 N N . LEU A 1 149 ? 12.105 -7.339 0.865 1.00 98.44 149 LEU A N 1
ATOM 1217 C CA . LEU A 1 149 ? 11.474 -8.393 0.068 1.00 98.44 149 LEU A CA 1
ATOM 1218 C C . LEU A 1 149 ? 12.045 -9.779 0.395 1.00 98.44 149 LEU A C 1
ATOM 1220 O O . LEU A 1 149 ? 11.282 -10.717 0.615 1.00 98.44 149 LEU A O 1
ATOM 1224 N N . LYS A 1 150 ? 13.378 -9.903 0.455 1.00 97.75 150 LYS A N 1
ATOM 1225 C CA . LYS A 1 150 ? 14.068 -11.159 0.784 1.00 97.75 150 LYS A CA 1
ATOM 1226 C C . LYS A 1 150 ? 13.732 -11.633 2.199 1.00 97.75 150 LYS A C 1
ATOM 1228 O O . LYS A 1 150 ? 13.407 -12.803 2.371 1.00 97.75 150 LYS A O 1
ATOM 1233 N N . GLU A 1 151 ? 13.733 -10.732 3.182 1.00 98.06 151 GLU A N 1
ATOM 1234 C CA . GLU A 1 151 ? 13.345 -11.049 4.567 1.00 98.06 151 GLU A CA 1
ATOM 1235 C C . GLU A 1 151 ? 11.885 -11.526 4.662 1.00 98.06 151 GLU A C 1
ATOM 1237 O O . GLU A 1 151 ? 11.582 -12.502 5.355 1.00 98.06 151 GLU A O 1
ATOM 1242 N N . ILE A 1 152 ? 10.973 -10.877 3.929 1.00 98.25 152 ILE A N 1
ATOM 1243 C CA . ILE A 1 152 ? 9.563 -11.274 3.886 1.00 98.25 152 ILE A CA 1
ATOM 1244 C C . ILE A 1 152 ? 9.413 -12.644 3.216 1.00 98.25 152 ILE A C 1
ATOM 1246 O O . ILE A 1 152 ? 8.742 -13.514 3.770 1.00 98.25 152 ILE A O 1
ATOM 1250 N N . LYS A 1 153 ? 10.040 -12.853 2.050 1.00 97.69 153 LYS A N 1
ATOM 1251 C CA . LYS A 1 153 ? 9.970 -14.109 1.289 1.00 97.69 153 LYS A CA 1
ATOM 1252 C C . LYS A 1 153 ? 10.549 -15.284 2.075 1.00 97.69 153 LYS A C 1
ATOM 1254 O O . LYS A 1 153 ? 9.970 -16.363 2.042 1.00 97.69 153 LYS A O 1
ATOM 1259 N N . GLU A 1 154 ? 11.644 -15.083 2.808 1.00 97.56 154 GLU A N 1
ATOM 1260 C CA . GLU A 1 154 ? 12.239 -16.120 3.660 1.00 97.56 154 GLU A CA 1
ATOM 1261 C C . GLU A 1 154 ? 11.271 -16.570 4.763 1.00 97.56 154 GLU A C 1
ATOM 1263 O O . GLU A 1 154 ? 11.145 -17.764 5.035 1.00 97.56 154 GLU A O 1
ATOM 1268 N N . LYS A 1 155 ? 10.561 -15.625 5.392 1.00 98.19 155 LYS A N 1
ATOM 1269 C CA . LYS A 1 155 ? 9.671 -15.928 6.519 1.00 98.19 155 LYS A CA 1
ATOM 1270 C C . LYS A 1 155 ? 8.272 -16.386 6.099 1.00 98.19 155 LYS A C 1
ATOM 1272 O O . LYS A 1 155 ? 7.691 -17.236 6.771 1.00 98.19 155 LYS A O 1
ATOM 1277 N N . TYR A 1 156 ? 7.725 -15.815 5.029 1.00 97.69 156 TYR A N 1
ATOM 1278 C CA . TYR A 1 156 ? 6.358 -16.050 4.555 1.00 97.69 156 TYR A CA 1
ATOM 1279 C C . TYR A 1 156 ? 6.335 -16.334 3.040 1.00 97.69 156 TYR A C 1
ATOM 1281 O O . TYR A 1 156 ? 5.728 -15.579 2.274 1.00 97.69 156 TYR A O 1
ATOM 1289 N N . PRO A 1 157 ? 6.992 -17.415 2.580 1.00 96.50 157 PRO A N 1
ATOM 1290 C CA . PRO A 1 157 ? 7.230 -17.664 1.157 1.00 96.50 157 PRO A CA 1
ATOM 1291 C C . PRO A 1 15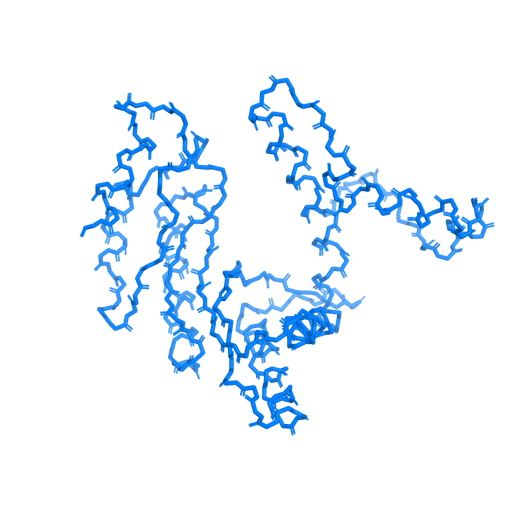7 ? 5.952 -17.779 0.321 1.00 96.50 157 PRO A C 1
ATOM 1293 O O . PRO A 1 157 ? 5.943 -17.330 -0.830 1.00 96.50 157 PRO A O 1
ATOM 1296 N N . ASP A 1 158 ? 4.888 -18.333 0.908 1.00 96.50 158 ASP A N 1
ATOM 1297 C CA . ASP A 1 158 ? 3.593 -18.542 0.252 1.00 96.50 158 ASP A CA 1
ATOM 1298 C C . ASP A 1 158 ? 2.743 -17.266 0.211 1.00 96.50 158 ASP A C 1
ATOM 1300 O O . ASP A 1 158 ? 1.910 -17.101 -0.680 1.00 96.50 158 ASP A O 1
ATOM 1304 N N . PHE A 1 159 ? 2.972 -16.330 1.138 1.00 98.12 159 PHE A N 1
ATOM 1305 C CA . PHE A 1 159 ? 2.216 -15.081 1.196 1.00 98.12 159 PHE A CA 1
ATOM 1306 C C . PHE A 1 159 ? 2.703 -14.055 0.167 1.00 98.12 159 PHE A C 1
ATOM 1308 O O . PHE A 1 159 ? 1.915 -13.236 -0.289 1.00 98.12 159 PHE A O 1
ATOM 1315 N N . VAL A 1 160 ? 3.976 -14.095 -0.237 1.00 98.00 160 VAL A N 1
ATOM 1316 C CA . VAL A 1 160 ? 4.519 -13.179 -1.255 1.00 98.00 160 VAL A CA 1
ATOM 1317 C C . VAL A 1 160 ? 4.214 -13.708 -2.651 1.00 98.00 160 VAL A C 1
ATOM 1319 O O . VAL A 1 160 ? 4.728 -14.763 -3.029 1.00 98.00 160 VAL A O 1
ATOM 1322 N N . ALA A 1 161 ? 3.415 -12.968 -3.419 1.00 98.06 161 ALA A N 1
ATOM 1323 C CA . ALA A 1 161 ? 3.184 -13.204 -4.844 1.00 98.06 161 ALA A CA 1
ATOM 1324 C C . ALA A 1 161 ? 4.341 -12.681 -5.703 1.00 98.06 161 ALA A C 1
ATOM 1326 O O . ALA A 1 161 ? 4.783 -13.385 -6.603 1.00 98.06 161 ALA A O 1
ATOM 1327 N N . GLY A 1 162 ? 4.864 -11.489 -5.396 1.00 98.19 162 GLY A N 1
ATOM 1328 C CA . GLY A 1 162 ? 5.930 -10.880 -6.188 1.00 98.19 162 GLY A CA 1
ATOM 1329 C C . GLY A 1 162 ? 6.324 -9.473 -5.754 1.00 98.19 162 GLY A C 1
ATOM 1330 O O . GLY A 1 162 ? 6.079 -9.074 -4.611 1.00 98.19 162 GLY A O 1
ATOM 1331 N N . PHE A 1 163 ? 6.925 -8.731 -6.683 1.00 98.69 163 PHE A N 1
ATOM 1332 C CA . PHE A 1 163 ? 7.429 -7.370 -6.491 1.00 98.69 163 PHE A CA 1
ATOM 1333 C C . PHE A 1 163 ? 6.904 -6.384 -7.550 1.00 98.69 163 PHE A C 1
ATOM 1335 O O . PHE A 1 163 ? 6.699 -6.750 -8.706 1.00 98.69 163 PHE A O 1
ATOM 1342 N N . ASP A 1 164 ? 6.706 -5.126 -7.158 1.00 98.62 164 ASP A N 1
ATOM 1343 C CA . ASP A 1 164 ? 6.251 -4.018 -8.010 1.00 98.62 164 ASP A CA 1
ATOM 1344 C C . ASP A 1 164 ? 6.867 -2.685 -7.526 1.00 98.62 164 ASP A C 1
ATOM 1346 O O . ASP A 1 164 ? 7.418 -2.600 -6.429 1.00 98.62 164 ASP A O 1
ATOM 1350 N N . LEU A 1 165 ? 6.765 -1.625 -8.326 1.00 97.81 165 LEU A N 1
ATOM 1351 C CA . LEU A 1 165 ? 7.105 -0.251 -7.966 1.00 97.81 165 LEU A CA 1
ATOM 1352 C C . LEU A 1 165 ? 5.932 0.672 -8.312 1.00 97.81 165 LEU A C 1
ATOM 1354 O O . LEU A 1 165 ? 5.595 0.843 -9.481 1.00 97.81 165 LEU A O 1
ATOM 1358 N N . VAL A 1 166 ? 5.346 1.320 -7.304 1.00 96.88 166 VAL A N 1
ATOM 1359 C CA . VAL A 1 166 ? 4.106 2.110 -7.461 1.00 96.88 166 VAL A CA 1
ATOM 1360 C C . VAL A 1 166 ? 4.323 3.612 -7.274 1.00 96.88 166 VAL A C 1
ATOM 1362 O O . VAL A 1 166 ? 5.408 4.081 -6.921 1.00 96.88 166 VAL A O 1
ATOM 1365 N N . GLY A 1 167 ? 3.260 4.385 -7.485 1.00 94.00 167 GLY A N 1
ATOM 1366 C CA . GLY A 1 167 ? 3.247 5.845 -7.425 1.00 94.00 167 GLY A CA 1
ATOM 1367 C C . GLY A 1 167 ? 3.107 6.456 -8.816 1.00 94.00 167 GLY A C 1
ATOM 1368 O O . GLY A 1 167 ? 3.104 5.741 -9.812 1.00 94.00 167 GLY A O 1
ATOM 1369 N N . GLN A 1 168 ? 2.993 7.783 -8.883 1.00 94.56 168 GLN A N 1
ATOM 1370 C CA . GLN A 1 168 ? 2.760 8.482 -10.147 1.00 94.56 168 GLN A CA 1
ATOM 1371 C C . GLN A 1 168 ? 3.880 8.194 -11.157 1.00 94.56 168 GLN A C 1
ATOM 1373 O O . GLN A 1 168 ? 5.022 8.627 -10.973 1.00 94.56 168 GLN A O 1
ATOM 1378 N N . GLU A 1 169 ? 3.548 7.476 -12.232 1.00 93.31 169 GLU A N 1
ATOM 1379 C CA . GLU A 1 169 ? 4.548 6.967 -13.167 1.00 93.31 169 GLU A CA 1
ATOM 1380 C C . GLU A 1 169 ? 5.265 8.110 -13.902 1.00 93.31 169 GLU A C 1
ATOM 1382 O O . GLU A 1 169 ? 6.491 8.168 -13.935 1.00 93.31 169 GLU A O 1
ATOM 1387 N N . GLU A 1 170 ? 4.502 9.085 -14.390 1.00 89.44 170 GLU A N 1
ATOM 1388 C CA . GLU A 1 170 ? 5.005 10.218 -15.173 1.00 89.44 170 GLU A CA 1
ATOM 1389 C C . GLU A 1 170 ? 6.052 11.077 -14.439 1.00 89.44 170 GLU A C 1
ATOM 1391 O O . GLU A 1 170 ? 6.988 11.578 -15.057 1.00 89.44 170 GLU A O 1
ATOM 1396 N N . MET A 1 171 ? 5.915 11.222 -13.118 1.00 88.00 171 MET A N 1
ATOM 1397 C CA . MET A 1 171 ? 6.829 12.004 -12.272 1.00 88.00 171 MET A CA 1
ATOM 1398 C C . MET A 1 171 ? 7.905 11.148 -11.589 1.00 88.00 171 MET A C 1
ATOM 1400 O O . MET A 1 171 ? 8.787 11.684 -10.913 1.00 88.00 171 MET A O 1
ATOM 1404 N N . GLY A 1 172 ? 7.805 9.824 -11.711 1.00 88.19 172 GLY A N 1
ATOM 1405 C CA . GLY A 1 172 ? 8.718 8.865 -11.104 1.00 88.19 172 GLY A CA 1
ATOM 1406 C C . GLY A 1 172 ? 9.920 8.538 -11.988 1.00 88.19 172 GLY A C 1
ATOM 1407 O O . GLY A 1 172 ? 10.084 9.058 -13.090 1.00 88.19 172 GLY A O 1
ATOM 1408 N N . ARG A 1 173 ? 10.770 7.633 -11.499 1.00 92.75 173 ARG A N 1
ATOM 1409 C CA . ARG A 1 173 ? 11.889 7.091 -12.277 1.00 92.75 173 ARG A CA 1
ATOM 1410 C C . ARG A 1 173 ? 11.445 5.863 -13.074 1.00 92.75 173 ARG A C 1
ATOM 1412 O O . ARG A 1 173 ? 10.707 5.050 -12.515 1.00 92.75 173 ARG A O 1
ATOM 1419 N N . PRO A 1 174 ? 11.869 5.725 -14.342 1.00 94.94 174 PRO A N 1
ATOM 1420 C CA . PRO A 1 174 ? 11.533 4.571 -15.170 1.00 94.94 174 PRO A CA 1
ATOM 1421 C C . PRO A 1 174 ? 12.221 3.293 -14.669 1.00 94.94 174 PRO A C 1
ATOM 1423 O O . PRO A 1 174 ? 13.225 3.359 -13.962 1.00 94.94 174 PRO A O 1
ATOM 1426 N N . LEU A 1 175 ? 11.703 2.130 -15.065 1.00 96.62 175 LEU A N 1
ATOM 1427 C CA . LEU A 1 175 ? 12.228 0.817 -14.679 1.00 96.62 175 LEU A CA 1
ATOM 1428 C C . LEU A 1 175 ? 13.685 0.634 -15.114 1.00 96.62 175 LEU A C 1
ATOM 1430 O O . LEU A 1 175 ? 14.485 0.126 -14.328 1.00 96.62 175 LEU A O 1
ATOM 1434 N N . ARG A 1 176 ? 14.060 1.121 -16.308 1.00 96.12 176 ARG A N 1
ATOM 1435 C CA . ARG A 1 176 ? 15.447 1.048 -16.797 1.00 96.12 176 ARG A CA 1
ATOM 1436 C C . ARG A 1 176 ? 16.498 1.646 -15.863 1.00 96.12 176 ARG A C 1
ATOM 1438 O O . ARG A 1 176 ? 17.651 1.228 -15.908 1.00 96.12 176 ARG A O 1
ATOM 1445 N N . ASP A 1 177 ? 16.117 2.615 -15.028 1.00 95.94 177 ASP A N 1
ATOM 1446 C CA . ASP A 1 177 ? 17.035 3.241 -14.071 1.00 95.94 177 ASP A CA 1
ATOM 1447 C C . ASP A 1 177 ? 17.428 2.280 -12.932 1.00 95.94 177 ASP A C 1
ATOM 1449 O O . ASP A 1 177 ? 18.362 2.580 -12.191 1.00 95.94 177 ASP A O 1
ATOM 1453 N N . TYR A 1 178 ? 16.727 1.147 -12.796 1.00 96.38 178 TYR A N 1
ATOM 1454 C CA . TYR A 1 178 ? 16.885 0.169 -11.720 1.00 96.38 178 TYR A CA 1
ATOM 1455 C C . TYR A 1 178 ? 17.182 -1.254 -12.217 1.00 96.38 178 TYR A C 1
ATOM 1457 O O . TYR A 1 178 ? 17.014 -2.207 -11.458 1.00 96.38 178 TYR A O 1
ATOM 1465 N N . ILE A 1 179 ? 17.568 -1.439 -13.487 1.00 95.12 179 ILE A N 1
ATOM 1466 C CA . ILE A 1 179 ? 17.760 -2.780 -14.081 1.00 95.12 179 ILE A CA 1
ATOM 1467 C C . ILE A 1 179 ? 18.726 -3.628 -13.253 1.00 95.12 179 ILE A C 1
ATOM 1469 O O . ILE A 1 179 ? 18.423 -4.783 -12.964 1.00 95.12 179 ILE A O 1
ATOM 1473 N N . ASP A 1 180 ? 19.862 -3.063 -12.842 1.00 96.38 180 ASP A N 1
ATOM 1474 C CA . ASP A 1 180 ? 20.878 -3.809 -12.098 1.00 96.38 180 ASP A CA 1
ATOM 1475 C C . ASP A 1 180 ? 20.343 -4.290 -10.738 1.00 96.38 180 ASP A C 1
ATOM 1477 O O . ASP A 1 180 ? 20.584 -5.429 -10.331 1.00 96.38 180 ASP A O 1
ATOM 1481 N N . GLU A 1 181 ? 19.582 -3.446 -10.037 1.00 97.62 181 GLU A N 1
ATOM 1482 C CA . GLU A 1 181 ? 18.946 -3.801 -8.773 1.00 97.62 181 GLU A CA 1
ATOM 1483 C C . GLU A 1 181 ? 17.830 -4.830 -8.978 1.00 97.62 181 GLU A C 1
ATOM 1485 O O . GLU A 1 181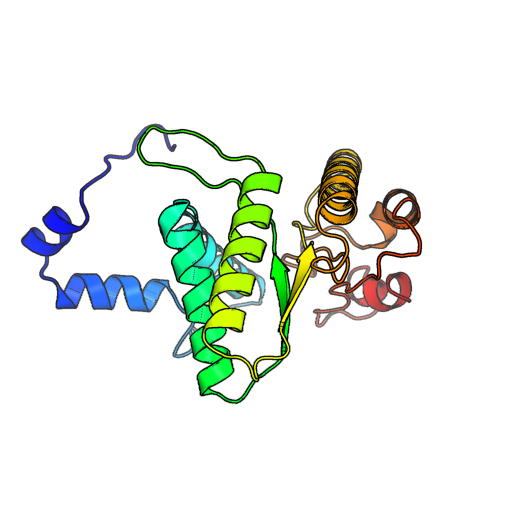 ? 17.794 -5.837 -8.268 1.00 97.62 181 GLU A O 1
ATOM 1490 N N . LEU A 1 182 ? 16.944 -4.621 -9.954 1.00 97.00 182 LEU A N 1
ATOM 1491 C CA . LEU A 1 182 ? 15.823 -5.518 -10.239 1.00 97.00 182 LEU A CA 1
ATOM 1492 C C . LEU A 1 182 ? 16.317 -6.916 -10.636 1.00 97.00 182 LEU A C 1
ATOM 1494 O O . LEU A 1 182 ? 15.826 -7.905 -10.101 1.00 97.00 182 LEU A O 1
ATOM 1498 N N . LEU A 1 183 ? 17.367 -7.017 -11.455 1.00 96.06 183 LEU A N 1
ATOM 1499 C CA . LEU A 1 183 ? 17.993 -8.296 -11.820 1.00 96.06 183 LEU A CA 1
ATOM 1500 C C . LEU A 1 183 ? 18.690 -9.009 -10.644 1.00 96.06 183 LEU A C 1
ATOM 1502 O O . LEU A 1 183 ? 19.091 -10.165 -10.775 1.00 96.06 183 LEU A O 1
ATOM 1506 N N . SER A 1 184 ? 18.845 -8.356 -9.486 1.00 96.88 184 SER A N 1
ATOM 1507 C CA . SER A 1 184 ? 19.382 -8.976 -8.263 1.00 96.88 184 SER A CA 1
ATOM 1508 C C . SER A 1 184 ? 18.317 -9.657 -7.384 1.00 96.88 184 SER A C 1
ATOM 1510 O O . SER A 1 184 ? 18.644 -10.282 -6.356 1.00 96.88 184 SER A O 1
ATOM 1512 N N . ILE A 1 185 ? 17.039 -9.506 -7.747 1.00 96.50 185 ILE A N 1
ATOM 1513 C CA . ILE A 1 185 ? 15.922 -10.205 -7.114 1.00 96.50 185 ILE A CA 1
ATOM 1514 C C . ILE A 1 185 ? 15.955 -11.679 -7.563 1.00 96.50 185 ILE A C 1
ATOM 1516 O O . ILE A 1 185 ? 16.180 -11.950 -8.740 1.00 96.50 185 ILE A O 1
ATOM 1520 N N . PRO A 1 186 ? 15.796 -12.644 -6.635 1.00 93.69 186 PRO A N 1
ATOM 1521 C CA . PRO A 1 186 ? 15.776 -14.067 -6.965 1.00 93.69 186 PRO A CA 1
ATOM 1522 C C . PRO A 1 186 ? 14.731 -14.427 -8.031 1.00 93.69 186 PRO A C 1
ATOM 1524 O O . PRO A 1 186 ? 13.614 -13.920 -7.988 1.00 93.69 186 PRO A O 1
ATOM 1527 N N . GLU A 1 187 ? 15.076 -15.349 -8.937 1.00 93.06 187 GLU A N 1
ATOM 1528 C CA . GLU A 1 187 ? 14.203 -15.792 -10.043 1.00 93.06 187 GLU A CA 1
ATOM 1529 C C . GLU A 1 187 ? 12.882 -16.438 -9.581 1.00 93.06 187 GLU A C 1
ATOM 1531 O O . GLU A 1 187 ? 11.957 -16.566 -10.374 1.00 93.06 187 GLU A O 1
ATOM 1536 N N . ASP A 1 188 ? 12.771 -16.860 -8.316 1.00 93.75 188 ASP A N 1
ATOM 1537 C CA . ASP A 1 188 ? 11.541 -17.410 -7.730 1.00 93.75 188 ASP A CA 1
ATOM 1538 C C . ASP A 1 188 ? 10.568 -16.333 -7.208 1.00 93.75 188 ASP A C 1
ATOM 1540 O O . ASP A 1 188 ? 9.573 -16.655 -6.547 1.00 93.75 188 ASP A O 1
ATOM 1544 N N . ILE A 1 189 ? 10.856 -15.055 -7.476 1.00 96.31 189 ILE A N 1
ATOM 1545 C CA . ILE A 1 189 ? 9.982 -13.920 -7.185 1.00 96.31 189 ILE A CA 1
ATOM 1546 C C . ILE A 1 189 ? 9.560 -13.263 -8.500 1.00 96.31 189 ILE A C 1
ATOM 1548 O O . ILE A 1 189 ? 10.369 -12.647 -9.188 1.00 96.31 189 ILE A O 1
ATOM 1552 N N . ASP A 1 190 ? 8.267 -13.351 -8.804 1.00 97.44 190 ASP A N 1
ATOM 1553 C CA . ASP A 1 190 ? 7.685 -12.750 -10.001 1.00 97.44 190 ASP A CA 1
ATOM 1554 C C . ASP A 1 190 ? 7.601 -11.214 -9.898 1.00 97.44 190 ASP A C 1
ATOM 1556 O O . ASP A 1 190 ? 7.460 -10.636 -8.812 1.00 97.44 190 ASP A O 1
ATOM 1560 N N . PHE A 1 191 ? 7.623 -10.546 -11.052 1.00 98.12 191 PHE A N 1
ATOM 1561 C CA . PHE A 1 191 ? 7.405 -9.106 -11.173 1.00 98.12 191 PHE A CA 1
ATOM 1562 C C . PHE A 1 191 ? 5.989 -8.779 -11.647 1.00 98.12 191 PHE A C 1
ATOM 1564 O O . PHE A 1 191 ? 5.460 -9.420 -12.551 1.00 98.12 191 PHE A O 1
ATOM 1571 N N . TYR A 1 192 ? 5.401 -7.729 -11.072 1.00 98.06 192 TYR A N 1
ATOM 1572 C CA . TYR A 1 192 ? 4.047 -7.252 -11.380 1.00 98.06 192 TYR A CA 1
ATOM 1573 C C . TYR A 1 192 ? 4.029 -5.740 -11.635 1.00 98.06 192 TYR A C 1
ATOM 1575 O O . TYR A 1 192 ? 3.184 -5.023 -11.088 1.00 98.06 192 TYR A O 1
ATOM 1583 N N . PHE A 1 193 ? 4.982 -5.259 -12.439 1.00 98.06 193 PHE A N 1
ATOM 1584 C CA . PHE A 1 193 ? 5.235 -3.833 -12.634 1.00 98.06 193 PHE A CA 1
ATOM 1585 C C . PHE A 1 193 ? 4.022 -3.058 -13.153 1.00 98.06 193 PHE A C 1
ATOM 1587 O O . PHE A 1 193 ? 3.398 -3.431 -14.148 1.00 98.06 193 PHE A O 1
ATOM 1594 N N . HIS A 1 194 ? 3.754 -1.913 -12.529 1.00 97.62 194 HIS A N 1
ATOM 1595 C CA . HIS A 1 194 ? 3.098 -0.811 -13.226 1.00 97.62 194 HIS A CA 1
ATOM 1596 C C . HIS A 1 194 ? 4.016 -0.293 -14.337 1.00 97.62 194 HIS A C 1
ATOM 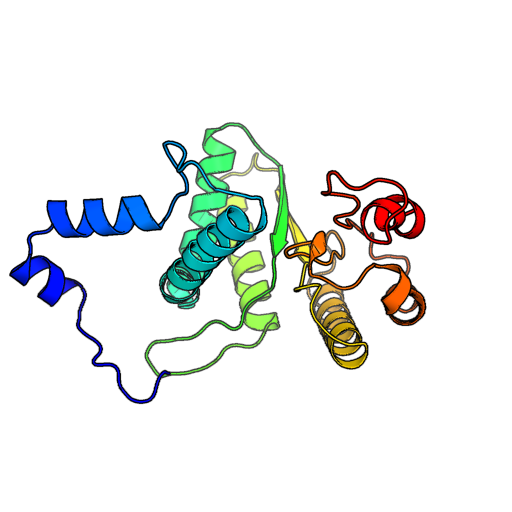1598 O O . HIS A 1 194 ? 5.186 0.018 -14.098 1.00 97.62 194 HIS A O 1
ATOM 1604 N N . ALA A 1 195 ? 3.475 -0.208 -15.550 1.00 97.06 195 ALA A N 1
ATOM 1605 C CA . ALA A 1 195 ? 4.209 0.230 -16.723 1.00 97.06 195 ALA A CA 1
ATOM 1606 C C . ALA A 1 195 ? 3.260 0.824 -17.770 1.00 97.06 195 ALA A C 1
ATOM 1608 O O . ALA A 1 195 ? 2.276 0.192 -18.161 1.00 97.06 195 ALA A O 1
ATOM 1609 N N . GLY A 1 196 ? 3.582 2.022 -18.254 1.00 95.69 196 GLY A N 1
ATOM 1610 C CA . GLY A 1 196 ? 2.848 2.682 -19.329 1.00 95.69 196 GLY A CA 1
ATOM 1611 C C . GLY A 1 196 ? 1.496 3.277 -18.924 1.00 95.69 196 GLY A C 1
ATOM 1612 O O . GLY A 1 196 ? 0.641 3.472 -19.788 1.00 95.69 196 GLY A O 1
ATOM 1613 N N . GLU A 1 197 ? 1.287 3.614 -17.649 1.00 93.38 197 GLU A N 1
ATOM 1614 C CA . GLU A 1 197 ? 0.154 4.415 -17.170 1.00 93.38 197 GLU A CA 1
ATOM 1615 C C . GLU A 1 197 ? 0.327 5.885 -17.594 1.00 93.38 197 GLU A C 1
ATOM 1617 O O . GLU A 1 197 ? 0.570 6.798 -16.800 1.00 93.38 197 GLU A O 1
ATOM 1622 N N . THR A 1 198 ? 0.265 6.126 -18.903 1.00 93.75 198 THR A N 1
ATOM 1623 C CA . THR A 1 198 ? 0.540 7.433 -19.491 1.00 93.75 198 THR A CA 1
ATOM 1624 C C . THR A 1 198 ? -0.183 7.644 -20.819 1.00 93.75 198 THR A C 1
ATOM 1626 O O . THR A 1 198 ? -0.527 6.700 -21.525 1.00 93.75 198 THR A O 1
ATOM 1629 N N . ASN A 1 199 ? -0.398 8.914 -21.177 1.00 92.88 199 ASN A N 1
ATOM 1630 C CA . ASN A 1 199 ? -0.873 9.316 -22.506 1.00 92.88 199 ASN A CA 1
ATOM 1631 C C . ASN A 1 199 ? 0.284 9.659 -23.463 1.00 92.88 199 ASN A C 1
ATOM 1633 O O . ASN A 1 199 ? 0.039 9.993 -24.625 1.00 92.88 199 ASN A O 1
ATOM 1637 N N . TRP A 1 200 ? 1.528 9.655 -22.975 1.00 92.56 200 TRP A N 1
ATOM 1638 C CA . TRP A 1 200 ? 2.703 9.968 -23.780 1.00 92.56 200 TRP A CA 1
ATOM 1639 C C . TRP A 1 200 ? 3.121 8.769 -24.634 1.00 92.56 200 TRP A C 1
ATOM 1641 O O . TRP A 1 200 ? 2.930 7.620 -24.251 1.00 92.56 200 TRP A O 1
ATOM 1651 N N . PHE A 1 201 ? 3.679 9.053 -25.810 1.00 94.25 201 PHE A N 1
ATOM 1652 C CA . PHE A 1 201 ? 4.170 8.045 -26.747 1.00 94.25 201 PHE A CA 1
ATOM 1653 C C . PHE A 1 201 ? 5.606 8.372 -27.158 1.00 94.25 201 PHE A C 1
ATOM 1655 O O . PHE A 1 201 ? 5.886 9.507 -27.558 1.00 94.25 201 PHE A O 1
ATOM 1662 N N . GLY A 1 202 ? 6.494 7.379 -27.090 1.00 92.88 202 GLY A N 1
ATOM 1663 C CA . GLY A 1 202 ? 7.929 7.541 -27.330 1.00 92.88 202 GLY A CA 1
ATOM 1664 C C . GLY A 1 202 ? 8.644 8.288 -26.202 1.00 92.88 202 GLY A C 1
ATOM 1665 O O . GLY A 1 202 ? 9.654 8.952 -26.440 1.00 92.88 202 GLY A O 1
ATOM 1666 N N . SER A 1 203 ? 8.078 8.253 -24.998 1.00 92.75 203 SER A N 1
ATOM 1667 C CA . SER A 1 203 ? 8.668 8.799 -23.784 1.00 92.75 203 SER A CA 1
ATOM 1668 C C . SER A 1 203 ? 9.301 7.686 -22.953 1.00 92.75 203 SER A C 1
ATOM 1670 O O . SER A 1 203 ? 9.056 6.500 -23.143 1.00 92.75 203 SER A O 1
ATOM 1672 N N . THR A 1 204 ? 10.070 8.073 -21.942 1.00 93.06 204 THR A N 1
ATOM 1673 C CA . THR A 1 204 ? 10.641 7.115 -20.990 1.00 93.06 204 THR A CA 1
ATOM 1674 C C . THR A 1 204 ? 9.590 6.452 -20.095 1.00 93.06 204 THR A C 1
ATOM 1676 O O . THR A 1 204 ? 9.932 5.561 -19.328 1.00 93.06 204 THR A O 1
ATOM 1679 N N . VAL A 1 205 ? 8.338 6.925 -20.112 1.00 93.50 205 VAL A N 1
ATOM 1680 C CA . VAL A 1 205 ? 7.258 6.407 -19.263 1.00 93.50 205 VAL A CA 1
ATOM 1681 C C . VAL A 1 205 ? 6.572 5.227 -19.947 1.00 93.50 205 VAL A C 1
ATOM 1683 O O . VAL A 1 205 ? 6.493 4.157 -19.361 1.00 93.50 205 VAL A O 1
ATOM 1686 N N . ASP A 1 206 ? 6.148 5.375 -21.205 1.00 96.00 206 ASP A N 1
ATOM 1687 C CA . ASP A 1 206 ? 5.558 4.275 -21.978 1.00 96.00 206 ASP A CA 1
ATOM 1688 C C . ASP A 1 206 ? 6.577 3.181 -22.325 1.00 96.00 206 ASP A C 1
ATOM 1690 O O . ASP A 1 206 ? 6.213 2.009 -22.396 1.00 96.00 206 ASP A O 1
ATOM 1694 N N . GLU A 1 207 ? 7.865 3.526 -22.439 1.00 96.69 207 GLU A N 1
ATOM 1695 C CA . GLU A 1 207 ? 8.950 2.547 -22.594 1.00 96.69 207 GLU A CA 1
ATOM 1696 C C . GLU A 1 207 ? 9.110 1.605 -21.385 1.00 96.69 207 GLU A C 1
ATOM 1698 O O . GLU A 1 207 ? 9.675 0.526 -21.556 1.00 96.69 207 GLU A O 1
ATOM 1703 N N . ASN A 1 208 ? 8.532 1.910 -20.209 1.00 97.19 208 ASN A N 1
ATOM 1704 C CA . ASN A 1 208 ? 8.497 0.953 -19.093 1.00 97.19 208 ASN A CA 1
ATOM 1705 C C . ASN A 1 208 ? 7.780 -0.352 -19.476 1.00 97.19 208 ASN A C 1
ATOM 1707 O O . ASN A 1 208 ? 8.068 -1.388 -18.890 1.00 97.19 208 ASN A O 1
ATOM 1711 N N . LEU A 1 209 ? 6.877 -0.336 -20.469 1.00 96.94 209 LEU A N 1
ATOM 1712 C CA . LEU A 1 209 ? 6.264 -1.562 -20.998 1.00 96.94 209 LEU A CA 1
ATOM 1713 C C . LEU A 1 209 ? 7.285 -2.485 -21.671 1.00 96.94 209 LEU A C 1
ATOM 1715 O O . LEU A 1 209 ? 7.091 -3.695 -21.670 1.00 96.94 209 LEU A O 1
ATOM 1719 N N . ILE A 1 210 ? 8.336 -1.920 -22.272 1.00 96.44 210 ILE A N 1
ATOM 1720 C CA . ILE A 1 210 ? 9.423 -2.688 -22.884 1.00 96.44 210 ILE A CA 1
ATOM 1721 C C . ILE A 1 210 ? 10.317 -3.247 -21.783 1.00 96.44 210 ILE A C 1
ATOM 1723 O O . ILE A 1 210 ? 10.621 -4.430 -21.810 1.00 96.44 210 ILE A O 1
ATOM 1727 N N . ASP A 1 211 ? 10.697 -2.416 -20.810 1.00 95.88 211 ASP A N 1
ATOM 1728 C CA . ASP A 1 211 ? 11.579 -2.824 -19.709 1.00 95.88 211 ASP A CA 1
ATOM 1729 C C . ASP A 1 211 ? 10.926 -3.846 -18.758 1.00 95.88 211 ASP A C 1
ATOM 1731 O O . ASP A 1 211 ? 11.626 -4.576 -18.060 1.00 95.88 211 ASP A O 1
ATOM 1735 N N . ALA A 1 212 ? 9.591 -3.892 -18.703 1.00 95.94 212 ALA A N 1
ATOM 1736 C CA . ALA A 1 212 ? 8.846 -4.858 -17.899 1.00 95.94 212 ALA A CA 1
ATOM 1737 C C . ALA A 1 212 ? 8.808 -6.281 -18.497 1.00 95.94 212 ALA A C 1
ATOM 1739 O O . ALA A 1 212 ? 8.408 -7.204 -17.785 1.00 95.94 212 ALA A O 1
ATOM 1740 N N . ILE A 1 213 ? 9.168 -6.456 -19.778 1.00 92.12 213 ILE A N 1
ATOM 1741 C CA . ILE A 1 213 ? 9.135 -7.733 -20.525 1.00 92.12 213 ILE A CA 1
ATOM 1742 C C . ILE A 1 213 ? 10.550 -8.290 -20.687 1.00 92.12 213 ILE A C 1
ATOM 1744 O O . ILE A 1 213 ? 10.713 -9.514 -20.480 1.00 92.12 213 ILE A O 1
#

pLDDT: mean 94.61, std 7.27, range [48.12, 98.88]

InterPro domains:
  IPR006330 Adenosine/adenine deaminase [PTHR11409] (10-201)
  IPR032466 Metal-dependent hydrolase [SSF51556] (16-213)

Organism: Drosophila rhopaloa (NCBI:txid1041015)

Sequence (213 aa):
ALKDCDWSLLADVRSKYGNDKVDEYLAERLTLYPTKKFEDNNAAWSTFMTIFGLLDGLVMYAPVWADYYYSALEEFYEDGVLYLEFRSLVPTLYDLDGTEFTPMDTVRIYVETLEKFKEAHPDFIGSRMIYAPIRNTNSEGVNAYIKTLKEIKEKYPDFVAGFDLVGQEEMGRPLRDYIDELLSIPEDIDFYFHAGETNWFGSTVDENLIDAI